Protein AF-A0A2I8DK82-F1 (afdb_monomer_lite)

Foldseek 3Di:
DDDDDDDDDPDQPPVRDDDPPPDDDPDPPPPVPPDQFFWDFDPPQVVLLVVLLVCLLCVQPQLVVLVVVCVVPVDDPQNQLSVVLSVLLSVLQNQLSVVLVVVCVVPGHQDLVVQLVSSLVSSLVSSLVSNLVSCVVSVNQLVQQCVVPVDSDPVSSVVSSSVVSNVSSCSGRNCSSNSSSVRTTDHGPPDPDDPPPDD

Secondary structure (DSSP, 8-state):
-------------TT---S----------TT---PPPPPEEPSSHHHHHHHHHHHHHHT-HHHHHHHHHHHH----SSHHHHHHHHHHHHHHHHHHHHHHHHHHHHS--S-HHHHHHHHHHHHHHHHHHHHHHHHHHHT-HHHHHHHHHS---HHHHHHHHHHHHHHHHHHHHTTHHHHHHHHHEEPPS-SS-------

Sequence (199 aa):
MQSSDKPSTGTMDANGRRPWLGASAPESSPAAAAAPPSLRWRGPWRTWLLLSWAICTLASPTFAFVVVLLCIDARSDNPYFWWSLPLIVAAGNAVAILRTHYRHGRRGYADRAALARQHAATAQATAGALFLAAGAASGLLPELAAMLLGTRDAGPAALGGIALAMGFGVASHVHAGALHAWLAFREPAAAMAAPASAR

Structure (mmCIF, N/CA/C/O backbone):
data_AF-A0A2I8DK82-F1
#
_entry.id   AF-A0A2I8DK82-F1
#
loop_
_atom_site.group_PDB
_atom_site.id
_atom_site.type_symbol
_atom_site.label_atom_id
_atom_site.label_alt_id
_atom_site.label_comp_id
_atom_site.label_asym_id
_atom_site.label_entity_id
_atom_site.label_seq_id
_atom_site.pdbx_PDB_ins_code
_atom_site.Cartn_x
_atom_site.Cartn_y
_atom_site.Cartn_z
_atom_site.occupancy
_atom_site.B_iso_or_equiv
_atom_site.auth_seq_id
_atom_site.auth_comp_id
_atom_site.auth_asym_id
_atom_site.auth_atom_id
_atom_site.pdbx_PDB_model_num
ATOM 1 N N . MET A 1 1 ? 30.672 4.308 75.690 1.00 48.75 1 MET A N 1
ATOM 2 C CA . MET A 1 1 ? 30.817 4.704 74.268 1.00 48.75 1 MET A CA 1
ATOM 3 C C . MET A 1 1 ? 31.159 3.422 73.519 1.00 48.75 1 MET A C 1
ATOM 5 O O . MET A 1 1 ? 32.135 2.812 73.907 1.00 48.75 1 MET A O 1
ATOM 9 N N . GLN A 1 2 ? 30.401 2.862 72.582 1.00 49.88 2 GLN A N 1
ATOM 10 C CA . GLN A 1 2 ? 29.350 3.367 71.703 1.00 49.88 2 GLN A CA 1
ATOM 11 C C . GLN A 1 2 ? 28.232 2.322 71.540 1.00 49.88 2 GLN A C 1
ATOM 13 O O . GLN A 1 2 ? 28.419 1.133 71.785 1.00 49.88 2 GLN A O 1
ATOM 18 N N . SER A 1 3 ? 27.075 2.863 71.169 1.00 51.59 3 SER A N 1
ATOM 19 C CA . SER A 1 3 ? 25.743 2.286 71.011 1.00 51.59 3 SER A CA 1
ATOM 20 C C . SER A 1 3 ? 25.674 0.989 70.199 1.00 51.59 3 SER A C 1
ATOM 22 O O . SER A 1 3 ? 26.218 0.898 69.102 1.00 51.59 3 SER A O 1
ATOM 24 N N . SER A 1 4 ? 24.934 0.019 70.740 1.00 56.38 4 SER A N 1
ATOM 25 C CA . SER A 1 4 ? 24.361 -1.114 70.012 1.00 56.38 4 SER A CA 1
ATOM 26 C C . SER A 1 4 ? 23.087 -0.666 69.305 1.00 56.38 4 SER A C 1
ATOM 28 O O . SER A 1 4 ? 22.092 -0.420 69.981 1.00 56.38 4 SER A O 1
ATOM 30 N N . ASP A 1 5 ? 23.085 -0.658 67.975 1.00 61.28 5 ASP A N 1
ATOM 31 C CA . ASP A 1 5 ? 21.852 -0.569 67.194 1.00 61.28 5 ASP A CA 1
ATOM 32 C C . ASP A 1 5 ? 21.519 -1.950 66.624 1.00 61.28 5 ASP A C 1
ATOM 34 O O . ASP A 1 5 ? 22.119 -2.438 65.665 1.00 61.28 5 ASP A O 1
ATOM 38 N N . LYS A 1 6 ? 20.557 -2.612 67.275 1.00 60.53 6 LYS A N 1
ATOM 39 C CA . LYS A 1 6 ? 19.872 -3.793 66.743 1.00 60.53 6 LYS A CA 1
ATOM 40 C C . LYS A 1 6 ? 18.889 -3.340 65.657 1.00 60.53 6 LYS A C 1
ATOM 42 O O . LYS A 1 6 ? 18.088 -2.446 65.929 1.00 60.53 6 LYS A O 1
ATOM 47 N N . PRO A 1 7 ? 18.849 -3.983 64.480 1.00 57.91 7 PRO A N 1
ATOM 48 C CA . PRO A 1 7 ? 17.768 -3.761 63.533 1.00 57.91 7 PRO A CA 1
ATOM 49 C C . PRO A 1 7 ? 16.460 -4.319 64.106 1.00 57.91 7 PRO A C 1
ATOM 51 O O . PRO A 1 7 ? 16.367 -5.495 64.465 1.00 57.91 7 PRO A O 1
ATOM 54 N N . SER A 1 8 ? 15.447 -3.460 64.208 1.00 62.72 8 SER A N 1
ATOM 55 C CA . SER A 1 8 ? 14.088 -3.842 64.571 1.00 62.72 8 SER A CA 1
ATOM 56 C C . SER A 1 8 ? 13.477 -4.685 63.449 1.00 62.72 8 SER A C 1
ATOM 58 O O . SER A 1 8 ? 13.190 -4.218 62.348 1.00 62.72 8 SER A O 1
ATOM 60 N N . THR A 1 9 ? 13.283 -5.970 63.729 1.00 55.28 9 THR A N 1
ATOM 61 C CA . THR A 1 9 ? 12.458 -6.872 62.924 1.00 55.28 9 THR A CA 1
ATOM 62 C C . THR A 1 9 ? 11.019 -6.373 62.945 1.00 55.28 9 THR A C 1
ATOM 64 O O . THR A 1 9 ? 10.290 -6.582 63.913 1.00 55.28 9 THR A O 1
ATOM 67 N N . GLY A 1 10 ? 10.628 -5.680 61.876 1.00 53.41 10 GLY A N 1
ATOM 68 C CA . GLY A 1 10 ? 9.245 -5.314 61.611 1.00 53.41 10 GLY A CA 1
ATOM 69 C C . GLY A 1 10 ? 8.396 -6.570 61.447 1.00 53.41 10 GLY A C 1
ATOM 70 O O . GLY A 1 10 ? 8.603 -7.357 60.525 1.00 53.41 10 GLY A O 1
ATOM 71 N N . THR A 1 11 ? 7.455 -6.753 62.363 1.00 56.34 11 THR A N 1
ATOM 72 C CA . THR A 1 11 ? 6.420 -7.781 62.327 1.00 56.34 11 THR A CA 1
ATOM 73 C C . THR A 1 11 ? 5.550 -7.575 61.089 1.00 56.34 11 THR A C 1
ATOM 75 O O . THR A 1 11 ? 4.833 -6.585 60.959 1.00 56.34 11 THR A O 1
ATOM 78 N N . MET A 1 12 ? 5.668 -8.511 60.155 1.00 48.94 12 MET A N 1
ATOM 79 C CA . MET A 1 12 ? 4.831 -8.642 58.970 1.00 48.94 12 MET A CA 1
ATOM 80 C C . MET A 1 12 ? 3.493 -9.238 59.425 1.00 48.94 12 MET A C 1
ATOM 82 O O . MET A 1 12 ? 3.484 -10.275 60.090 1.00 48.94 12 MET A O 1
ATOM 86 N N . ASP A 1 13 ? 2.373 -8.575 59.141 1.00 64.88 13 ASP A N 1
ATOM 87 C CA . ASP A 1 13 ? 1.062 -9.167 59.398 1.00 64.88 13 ASP A CA 1
ATOM 88 C C . ASP A 1 13 ? 0.816 -10.335 58.429 1.00 64.88 13 ASP A C 1
ATOM 90 O O . ASP A 1 13 ? 1.445 -10.442 57.372 1.00 64.88 13 ASP A O 1
ATOM 94 N N . ALA A 1 14 ? -0.106 -11.233 58.780 1.00 56.69 14 ALA A N 1
ATOM 95 C CA . ALA A 1 14 ? -0.393 -12.459 58.027 1.00 56.69 14 ALA A CA 1
ATOM 96 C C . ALA A 1 14 ? -0.927 -12.226 56.591 1.00 56.69 14 ALA A C 1
ATOM 98 O O . ALA A 1 14 ? -1.263 -13.183 55.899 1.00 56.69 14 ALA A O 1
ATOM 99 N N . ASN A 1 15 ? -1.001 -10.971 56.135 1.00 60.28 15 ASN A N 1
ATOM 100 C CA . ASN A 1 15 ? -1.445 -10.572 54.802 1.00 60.28 15 ASN A CA 1
ATOM 101 C C . ASN A 1 15 ? -0.477 -9.594 54.094 1.00 60.28 15 ASN A C 1
ATOM 103 O O . ASN A 1 15 ? -0.805 -9.061 53.031 1.00 60.28 15 ASN A O 1
ATOM 107 N N . GLY A 1 16 ? 0.713 -9.352 54.658 1.00 51.12 16 GLY A N 1
ATOM 108 C CA . GLY A 1 16 ? 1.810 -8.621 54.019 1.00 51.12 16 GLY A CA 1
ATOM 109 C C . GLY A 1 16 ? 1.565 -7.133 53.733 1.00 51.12 16 GLY A C 1
ATOM 110 O O . GLY A 1 16 ? 2.175 -6.608 52.798 1.00 51.12 16 GLY A O 1
ATOM 111 N N . ARG A 1 17 ? 0.708 -6.423 54.483 1.00 52.56 17 ARG A N 1
ATOM 112 C CA . ARG A 1 17 ? 0.429 -4.988 54.244 1.00 52.56 17 ARG A CA 1
ATOM 113 C C . ARG A 1 17 ? 1.045 -4.093 55.321 1.00 52.56 17 ARG A C 1
ATOM 115 O O . ARG A 1 17 ? 0.863 -4.285 56.515 1.00 52.56 17 ARG A O 1
ATOM 122 N N . ARG A 1 18 ? 1.768 -3.052 54.888 1.00 49.84 18 ARG A N 1
ATOM 123 C CA . ARG A 1 18 ? 2.343 -2.030 55.783 1.00 49.84 18 ARG A CA 1
ATOM 124 C C . ARG A 1 18 ? 1.254 -1.033 56.246 1.00 49.84 18 ARG A C 1
ATOM 126 O O . ARG A 1 18 ? 0.611 -0.459 55.370 1.00 49.84 18 ARG A O 1
ATOM 133 N N . PRO A 1 19 ? 1.076 -0.741 57.555 1.00 52.09 19 PRO A N 1
ATOM 134 C CA . PRO A 1 19 ? -0.073 0.040 58.054 1.00 52.09 19 PRO A CA 1
ATOM 135 C C . PRO A 1 19 ? 0.017 1.582 57.985 1.00 52.09 19 PRO A C 1
ATOM 137 O O . PRO A 1 19 ? -0.830 2.245 58.573 1.00 52.09 19 PRO A O 1
ATOM 140 N N . TRP A 1 20 ? 1.002 2.194 57.314 1.00 57.03 20 TRP A N 1
ATOM 141 C CA . TRP A 1 20 ? 1.325 3.626 57.522 1.00 57.03 20 TRP A CA 1
ATOM 142 C C . TRP A 1 20 ? 1.317 4.520 56.270 1.00 57.03 20 TRP A C 1
ATOM 144 O O . TRP A 1 20 ? 2.143 5.417 56.141 1.00 57.03 20 TRP A O 1
ATOM 154 N N . LEU A 1 21 ? 0.357 4.337 55.364 1.00 52.84 21 LEU A N 1
ATOM 155 C CA . LEU A 1 21 ? 0.003 5.376 54.384 1.00 52.84 21 LEU A CA 1
ATOM 156 C C . LEU A 1 21 ? -1.475 5.743 54.523 1.00 52.84 21 LEU A C 1
ATOM 158 O O . LEU A 1 21 ? -2.302 5.466 53.661 1.00 52.84 21 LEU A O 1
ATOM 162 N N . GLY A 1 22 ? -1.796 6.385 55.645 1.00 57.06 22 GLY A N 1
ATOM 163 C CA . GLY A 1 22 ? -2.868 7.368 55.666 1.00 57.06 22 GLY A CA 1
ATOM 164 C C . GLY A 1 22 ? -2.333 8.670 55.074 1.00 57.06 22 GLY A C 1
ATOM 165 O O . GLY A 1 22 ? -1.612 9.389 55.754 1.00 57.06 22 GLY A O 1
ATOM 166 N N . ALA A 1 23 ? -2.654 8.949 53.811 1.00 49.38 23 ALA A N 1
ATOM 167 C CA . ALA A 1 23 ? -2.578 10.285 53.226 1.00 49.38 23 ALA A CA 1
ATOM 168 C C . ALA A 1 23 ? -3.465 10.344 51.974 1.00 49.38 23 ALA A C 1
ATOM 170 O O . ALA A 1 23 ? -3.157 9.740 50.951 1.00 49.38 23 ALA A O 1
ATOM 171 N N . SER A 1 24 ? -4.558 11.092 52.119 1.00 52.59 24 SER A N 1
ATOM 172 C CA . SER A 1 24 ? -5.330 11.754 51.064 1.00 52.59 24 SER A CA 1
ATOM 173 C C . SER A 1 24 ? -5.993 10.852 50.021 1.00 52.59 24 SER A C 1
ATOM 175 O O . SER A 1 24 ? -5.395 10.447 49.026 1.00 52.59 24 SER A O 1
ATOM 177 N N . ALA A 1 25 ? -7.302 10.644 50.199 1.00 54.50 25 ALA A N 1
ATOM 178 C CA . ALA A 1 25 ? -8.194 10.408 49.071 1.00 54.50 25 ALA A CA 1
ATOM 179 C C . ALA A 1 25 ? -7.864 11.435 47.969 1.00 54.50 25 ALA A C 1
ATOM 181 O O . ALA A 1 25 ? -7.783 12.625 48.287 1.00 54.50 25 ALA A O 1
ATOM 182 N N . PRO A 1 26 ? -7.631 11.023 46.711 1.00 54.12 26 PRO A N 1
ATOM 183 C CA . PRO A 1 26 ? -7.464 11.991 45.648 1.00 54.12 26 PRO A CA 1
ATOM 184 C C . PRO A 1 26 ? -8.772 12.769 45.548 1.00 54.12 26 PRO A C 1
ATOM 186 O O . PRO A 1 26 ? -9.821 12.191 45.250 1.00 54.12 26 PRO A O 1
ATOM 189 N N . GLU A 1 27 ? -8.699 14.071 45.832 1.00 50.31 27 GLU A N 1
ATOM 190 C CA . GLU A 1 27 ? -9.678 15.041 45.369 1.00 50.31 27 GLU A CA 1
ATOM 191 C C . GLU A 1 27 ? -10.034 14.664 43.935 1.00 50.31 27 GLU A C 1
ATOM 193 O O . GLU A 1 27 ? -9.178 14.590 43.047 1.00 50.31 27 GLU A O 1
ATOM 198 N N . SER A 1 28 ? -11.306 14.341 43.743 1.00 52.94 28 SER A N 1
ATOM 199 C CA . SER A 1 28 ? -11.927 14.133 42.452 1.00 52.94 28 SER A CA 1
ATOM 200 C C . SER A 1 28 ? -11.717 15.396 41.630 1.00 52.94 28 SER A C 1
ATOM 202 O O . SER A 1 28 ? -12.512 16.328 41.710 1.00 52.94 28 SER A O 1
ATOM 204 N N . SER A 1 29 ? -10.606 15.444 40.894 1.00 49.81 29 SER A N 1
ATOM 205 C CA . SER A 1 29 ? -10.262 16.550 40.019 1.00 49.81 29 SER A CA 1
ATOM 206 C C . SER A 1 29 ? -11.402 16.715 39.009 1.00 49.81 29 SER A C 1
ATOM 208 O O . SER A 1 29 ? -11.599 15.828 38.171 1.00 49.81 29 SER A O 1
ATOM 210 N N . PRO A 1 30 ? -12.149 17.834 39.030 1.00 50.91 30 PRO A N 1
ATOM 211 C CA . PRO A 1 30 ? -13.191 18.104 38.042 1.00 50.91 30 PRO A CA 1
ATOM 212 C C . PRO A 1 30 ? -12.611 18.426 36.648 1.00 50.91 30 PRO A C 1
ATOM 214 O O . PRO A 1 30 ? -13.335 18.841 35.749 1.00 50.91 30 PRO A O 1
ATOM 217 N N . ALA A 1 31 ? -11.306 18.201 36.448 1.00 48.34 31 ALA A N 1
ATOM 218 C CA . ALA A 1 31 ? -10.567 18.399 35.208 1.00 48.34 31 ALA A CA 1
ATOM 219 C C . ALA A 1 31 ? -10.237 17.091 34.461 1.00 48.34 31 ALA A C 1
ATOM 221 O O . ALA A 1 31 ? -9.495 17.121 33.480 1.00 48.34 31 ALA A O 1
ATOM 222 N N . ALA A 1 32 ? -10.827 15.948 34.834 1.00 46.25 32 ALA A N 1
ATOM 223 C CA . ALA A 1 32 ? -10.989 14.833 33.897 1.00 46.25 32 ALA A CA 1
ATOM 224 C C . ALA A 1 32 ? -12.101 15.178 32.889 1.00 46.25 32 ALA A C 1
ATOM 226 O O . ALA A 1 32 ? -13.110 14.483 32.785 1.00 46.25 32 ALA A O 1
ATOM 227 N N . ALA A 1 33 ? -11.935 16.300 32.178 1.00 55.00 33 ALA A N 1
ATOM 228 C CA . ALA A 1 33 ? -12.738 16.649 31.020 1.00 55.00 33 ALA A CA 1
ATOM 229 C C . ALA A 1 33 ? -12.765 15.414 30.118 1.00 55.00 33 ALA A C 1
ATOM 231 O O . ALA A 1 33 ? -11.710 14.956 29.673 1.00 55.00 33 ALA A O 1
ATOM 232 N N . ALA A 1 34 ? -13.953 14.826 29.968 1.00 60.41 34 ALA A N 1
ATOM 233 C CA . ALA A 1 34 ? -14.157 13.543 29.319 1.00 60.41 34 ALA A CA 1
ATOM 234 C C . ALA A 1 34 ? -13.369 13.506 28.007 1.00 60.41 34 ALA A C 1
ATOM 236 O O . ALA A 1 34 ? -13.671 14.252 27.073 1.00 60.41 34 ALA A O 1
ATOM 237 N N . ALA A 1 35 ? -12.309 12.691 27.965 1.00 61.38 35 ALA A N 1
ATOM 238 C CA . ALA A 1 35 ? -11.491 12.564 26.772 1.00 61.38 35 ALA A CA 1
ATOM 239 C C . ALA A 1 35 ? -12.424 12.244 25.593 1.00 61.38 35 ALA A C 1
ATOM 241 O O . ALA A 1 35 ? -13.300 11.382 25.743 1.00 61.38 35 ALA A O 1
ATOM 242 N N . PRO A 1 36 ? -12.289 12.947 24.453 1.00 66.31 36 PRO A N 1
ATOM 243 C CA . PRO A 1 36 ? -13.235 12.814 23.363 1.00 66.31 36 PRO A CA 1
ATOM 244 C C . PRO A 1 36 ? -13.347 11.344 22.946 1.00 66.31 36 PRO A C 1
ATOM 246 O O . PRO A 1 36 ? -12.332 10.635 22.909 1.00 66.31 36 PRO A O 1
ATOM 249 N N . PRO A 1 37 ? -14.570 10.873 22.654 1.00 74.31 37 PRO A N 1
ATOM 250 C CA . PRO A 1 37 ? -14.807 9.486 22.302 1.00 74.31 37 PRO A CA 1
ATOM 251 C C . PRO A 1 37 ? -13.905 9.081 21.129 1.00 74.31 37 PRO A C 1
ATOM 253 O O . PRO A 1 37 ? -13.924 9.700 20.069 1.00 74.31 37 PRO A O 1
ATOM 256 N N . SER A 1 38 ? -13.084 8.049 21.333 1.00 83.06 38 SER A N 1
ATOM 257 C CA . SER A 1 38 ? -12.150 7.549 20.322 1.00 83.06 38 SER A CA 1
ATOM 258 C C . SER A 1 38 ? -12.667 6.268 19.677 1.00 83.06 38 SER A C 1
ATOM 260 O O . SER A 1 38 ? -13.415 5.496 20.285 1.00 83.06 38 SER A O 1
ATOM 262 N N . LEU A 1 39 ? -12.265 6.040 18.426 1.00 85.38 39 LEU A N 1
ATOM 263 C CA . LEU A 1 39 ? -12.559 4.805 17.707 1.00 85.38 39 LEU A CA 1
ATOM 264 C C . LEU A 1 39 ? -12.093 3.594 18.516 1.00 85.38 39 LEU A C 1
ATOM 266 O O . LEU A 1 39 ? -10.986 3.583 19.045 1.00 85.38 39 LEU A O 1
ATOM 270 N N . ARG A 1 40 ? -12.914 2.545 18.578 1.00 87.44 40 ARG A N 1
ATOM 271 C CA . ARG A 1 40 ? -12.577 1.324 19.324 1.00 87.44 40 ARG A CA 1
ATOM 272 C C . ARG A 1 40 ? -12.181 0.216 18.362 1.00 87.44 40 ARG A C 1
ATOM 274 O O . ARG A 1 40 ? -12.900 -0.055 17.402 1.00 87.44 40 ARG A O 1
ATOM 281 N N . TRP A 1 41 ? -11.069 -0.457 18.640 1.00 87.12 41 TRP A N 1
ATOM 282 C CA . TRP A 1 41 ? -10.678 -1.661 17.906 1.00 87.12 41 TRP A CA 1
ATOM 283 C C . TRP A 1 41 ? -11.738 -2.759 18.034 1.00 87.12 41 TRP A C 1
ATOM 285 O O . TRP A 1 41 ? -12.295 -2.988 19.111 1.00 87.12 41 TRP A O 1
ATOM 295 N N . ARG A 1 42 ? -11.992 -3.479 16.939 1.00 88.69 42 ARG A N 1
ATOM 296 C CA . ARG A 1 42 ? -12.779 -4.714 16.974 1.00 88.69 42 ARG A CA 1
ATOM 297 C C . ARG A 1 42 ? -11.957 -5.840 17.603 1.00 88.69 42 ARG A C 1
ATOM 299 O O . ARG A 1 42 ? -10.820 -6.092 17.210 1.00 88.69 42 ARG A O 1
ATOM 306 N N . GLY A 1 43 ? -12.546 -6.539 18.571 1.00 84.56 43 GLY A N 1
ATOM 307 C CA . GLY A 1 43 ? -12.029 -7.818 19.058 1.00 84.56 43 GLY A CA 1
ATOM 308 C C . GLY A 1 43 ? -12.519 -8.983 18.183 1.00 84.56 43 GLY A C 1
ATOM 309 O O . GLY A 1 43 ? -13.621 -8.885 17.636 1.00 84.56 43 GLY A O 1
ATOM 310 N N . PRO A 1 44 ? -11.748 -10.078 18.040 1.00 87.56 44 PRO A N 1
ATOM 311 C CA . PRO A 1 44 ? -10.356 -10.264 18.465 1.00 87.56 44 PRO A CA 1
ATOM 312 C C . PRO A 1 44 ? -9.366 -9.542 17.531 1.00 87.56 44 PRO A C 1
ATOM 314 O O . PRO A 1 44 ? -9.394 -9.709 16.313 1.00 87.56 44 PRO A O 1
ATOM 317 N N . TRP A 1 45 ? -8.466 -8.742 18.106 1.00 86.19 45 TRP A N 1
ATOM 318 C CA . TRP A 1 45 ? -7.670 -7.764 17.352 1.00 86.19 45 TRP A CA 1
ATOM 319 C C . TRP A 1 45 ? -6.748 -8.381 16.287 1.00 86.19 45 TRP A C 1
ATOM 321 O O . TRP A 1 45 ? -6.620 -7.819 15.204 1.00 86.19 45 TRP A O 1
ATOM 331 N N . ARG A 1 46 ? -6.138 -9.547 16.557 1.00 90.25 46 ARG A N 1
ATOM 332 C CA . ARG A 1 46 ? -5.210 -10.212 15.619 1.00 90.25 46 ARG A CA 1
ATOM 333 C C . ARG A 1 46 ? -5.904 -10.632 14.329 1.00 90.25 46 ARG A C 1
ATOM 335 O O . ARG A 1 46 ? -5.392 -10.370 13.246 1.00 90.25 46 ARG A O 1
ATOM 342 N N . THR A 1 47 ? -7.083 -11.238 14.451 1.00 91.38 47 THR A N 1
ATOM 343 C CA . THR A 1 47 ? -7.871 -11.696 13.303 1.00 91.38 47 THR A CA 1
ATOM 344 C C . THR A 1 47 ? -8.294 -10.516 12.441 1.00 91.38 47 THR A C 1
ATOM 346 O O . THR A 1 47 ? -8.113 -10.555 11.231 1.00 91.38 47 THR A O 1
ATOM 349 N N . TRP A 1 48 ? -8.776 -9.431 13.053 1.00 90.44 48 TRP A N 1
ATOM 350 C CA . TRP A 1 48 ? -9.150 -8.221 12.315 1.00 90.44 48 TRP A CA 1
ATOM 351 C C . TRP A 1 48 ? -7.956 -7.516 11.670 1.00 90.44 48 TRP A C 1
ATOM 353 O O . TRP A 1 48 ? -8.116 -6.915 10.608 1.00 90.44 48 TRP A O 1
ATOM 363 N N . LEU A 1 49 ? -6.766 -7.609 12.268 1.00 92.25 49 LEU A N 1
ATOM 364 C CA . LEU A 1 49 ? -5.531 -7.074 11.700 1.00 92.25 49 LEU A CA 1
ATOM 365 C C . LEU A 1 49 ? -5.126 -7.846 10.439 1.00 92.25 49 LEU A C 1
ATOM 367 O O . LEU A 1 49 ? -4.953 -7.231 9.388 1.00 92.25 49 LEU A O 1
ATOM 371 N N . LEU A 1 50 ? -5.047 -9.178 10.524 1.00 93.88 50 LEU A N 1
ATOM 372 C CA . LEU A 1 50 ? -4.724 -10.041 9.382 1.00 93.88 50 LEU A CA 1
ATOM 373 C C . LEU A 1 50 ? -5.781 -9.949 8.279 1.00 93.88 50 LEU A C 1
ATOM 375 O O . LEU A 1 50 ? -5.433 -9.839 7.108 1.00 93.88 50 LEU A O 1
ATOM 379 N N . LEU A 1 51 ? -7.062 -9.931 8.651 1.00 93.25 51 LEU A N 1
ATOM 380 C CA . LEU A 1 51 ? -8.160 -9.798 7.699 1.00 93.25 51 LEU A CA 1
ATOM 381 C C . LEU A 1 51 ? -8.119 -8.441 6.992 1.00 93.25 51 LEU A C 1
ATOM 383 O O . LEU A 1 51 ? -8.251 -8.386 5.776 1.00 93.25 51 LEU A O 1
ATOM 387 N N . SER A 1 52 ? -7.880 -7.350 7.729 1.00 91.50 52 SER A N 1
ATOM 388 C CA . SER A 1 52 ? -7.713 -6.029 7.115 1.00 91.50 52 SER A CA 1
ATOM 389 C C . SER A 1 52 ? -6.523 -6.003 6.166 1.00 91.50 52 SER A C 1
ATOM 391 O O . SER A 1 52 ? -6.632 -5.467 5.072 1.00 91.50 52 SER A O 1
ATOM 393 N N . TRP A 1 53 ? -5.394 -6.588 6.567 1.00 95.94 53 TRP A N 1
ATOM 394 C CA . TRP A 1 53 ? -4.204 -6.661 5.727 1.00 95.94 53 TRP A CA 1
ATOM 395 C C . TRP A 1 53 ? -4.470 -7.427 4.427 1.00 95.94 53 TRP A C 1
ATOM 397 O O . TRP A 1 53 ? -4.168 -6.919 3.345 1.00 95.94 53 TRP A O 1
ATOM 407 N N . ALA A 1 54 ? -5.088 -8.606 4.528 1.00 95.50 54 ALA A N 1
ATOM 408 C CA . ALA A 1 54 ? -5.427 -9.432 3.378 1.00 95.50 54 ALA A CA 1
ATOM 409 C C . ALA A 1 54 ? -6.412 -8.711 2.452 1.00 95.50 54 ALA A C 1
ATOM 411 O O . ALA A 1 54 ? -6.142 -8.574 1.263 1.00 95.50 54 ALA A O 1
ATOM 412 N N . ILE A 1 55 ? -7.512 -8.178 2.994 1.00 94.69 55 ILE A N 1
ATOM 413 C CA . ILE A 1 55 ? -8.530 -7.489 2.195 1.00 94.69 55 ILE A CA 1
ATOM 414 C C . ILE A 1 55 ? -7.950 -6.227 1.542 1.00 94.69 55 ILE A C 1
ATOM 416 O O . ILE A 1 55 ? -8.144 -6.040 0.347 1.00 94.69 55 ILE A O 1
ATOM 420 N N . CYS A 1 56 ? -7.210 -5.378 2.263 1.00 92.31 56 CYS A N 1
ATOM 421 C CA . CYS A 1 56 ? -6.614 -4.171 1.676 1.00 92.31 56 CYS A CA 1
ATOM 422 C C . CYS A 1 56 ? -5.597 -4.488 0.571 1.00 92.31 56 CYS A C 1
ATOM 424 O O . CYS A 1 56 ? -5.484 -3.728 -0.388 1.00 92.31 56 CYS A O 1
ATOM 426 N N . THR A 1 57 ? -4.872 -5.602 0.691 1.00 93.94 57 THR A N 1
ATOM 427 C CA . THR A 1 57 ? -3.898 -6.035 -0.320 1.00 93.94 57 THR A CA 1
ATOM 428 C C . THR A 1 57 ? -4.598 -6.611 -1.547 1.00 93.94 57 THR A C 1
ATOM 430 O O . THR A 1 57 ? -4.334 -6.164 -2.657 1.00 93.94 57 THR A O 1
ATOM 433 N N . LEU A 1 58 ? -5.545 -7.532 -1.355 1.00 94.12 58 LEU A N 1
ATOM 434 C CA . LEU A 1 58 ? -6.289 -8.169 -2.448 1.00 94.12 58 LEU A CA 1
ATOM 435 C C . LEU A 1 58 ? -7.217 -7.195 -3.181 1.00 94.12 58 LEU A C 1
ATOM 437 O O . LEU A 1 58 ? -7.394 -7.309 -4.388 1.00 94.12 58 LEU A O 1
ATOM 441 N N . ALA A 1 59 ? -7.788 -6.221 -2.470 1.00 93.00 59 ALA A N 1
ATOM 442 C CA . ALA A 1 59 ? -8.618 -5.180 -3.068 1.00 93.00 59 ALA A CA 1
ATOM 443 C C . ALA A 1 59 ? -7.795 -4.117 -3.810 1.00 93.00 59 ALA A C 1
ATOM 445 O O . ALA A 1 59 ? -8.372 -3.202 -4.392 1.00 93.00 59 ALA A O 1
ATOM 446 N N . SER A 1 60 ? -6.460 -4.158 -3.746 1.00 93.12 60 SER A N 1
ATOM 447 C CA . SER A 1 60 ? -5.619 -3.214 -4.477 1.00 93.12 60 SER A CA 1
ATOM 448 C C . SER A 1 60 ? -5.707 -3.486 -5.981 1.00 93.12 60 SER A C 1
ATOM 450 O O . SER A 1 60 ? -5.365 -4.591 -6.412 1.00 93.12 60 SER A O 1
ATOM 452 N N . PRO A 1 61 ? -6.131 -2.504 -6.803 1.00 90.88 61 PRO A N 1
ATOM 453 C CA . PRO A 1 61 ? -6.279 -2.717 -8.239 1.00 90.88 61 PRO A CA 1
ATOM 454 C C . PRO A 1 61 ? -4.933 -3.062 -8.876 1.00 90.88 61 PRO A C 1
ATOM 456 O O . PRO A 1 61 ? -4.865 -3.938 -9.731 1.00 90.88 61 PRO A O 1
ATOM 459 N N . THR A 1 62 ? -3.846 -2.451 -8.400 1.00 90.38 62 THR A N 1
ATOM 460 C CA . THR A 1 62 ? -2.490 -2.731 -8.872 1.00 90.38 62 THR A CA 1
ATOM 461 C C . THR A 1 62 ? -2.036 -4.145 -8.522 1.00 90.38 62 THR A C 1
ATOM 463 O O . THR A 1 62 ? -1.421 -4.805 -9.352 1.00 90.38 62 THR A O 1
ATOM 466 N N . PHE A 1 63 ? -2.359 -4.635 -7.318 1.00 92.94 63 PHE A N 1
ATOM 467 C CA . PHE A 1 63 ? -2.052 -6.013 -6.925 1.00 92.94 63 PHE A CA 1
ATOM 468 C C . PHE A 1 63 ? -2.771 -7.004 -7.840 1.00 92.94 63 PHE A C 1
ATOM 470 O O . PHE A 1 63 ? -2.130 -7.876 -8.420 1.00 92.94 63 PHE A O 1
ATOM 477 N N . ALA A 1 64 ? -4.087 -6.839 -8.008 1.00 91.81 64 ALA A N 1
ATOM 478 C CA . ALA A 1 64 ? -4.886 -7.710 -8.862 1.00 91.81 64 ALA A CA 1
ATOM 479 C C . ALA A 1 64 ? -4.386 -7.682 -10.313 1.00 91.81 64 ALA A C 1
ATOM 481 O O . ALA A 1 64 ? -4.182 -8.733 -10.912 1.00 91.81 64 ALA A O 1
ATOM 482 N N . PHE A 1 65 ? -4.125 -6.488 -10.848 1.00 91.62 65 PHE A N 1
ATOM 483 C CA . PHE A 1 65 ? -3.627 -6.309 -12.207 1.00 91.62 65 PHE A CA 1
ATOM 484 C C . PHE A 1 65 ? -2.285 -7.016 -12.431 1.00 91.62 65 PHE A C 1
ATOM 486 O O . PHE A 1 65 ? -2.167 -7.817 -13.354 1.00 91.62 65 PHE A O 1
ATOM 493 N N . VAL A 1 66 ? -1.292 -6.784 -11.566 1.00 91.69 66 VAL A N 1
ATOM 494 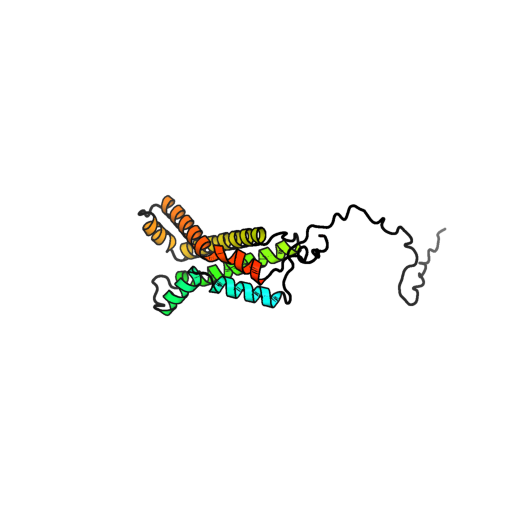C CA . VAL A 1 66 ? 0.037 -7.401 -11.711 1.00 91.69 66 VAL A CA 1
ATOM 495 C C . VAL A 1 66 ? -0.023 -8.917 -11.530 1.00 91.69 66 VAL A C 1
ATOM 497 O O . VAL A 1 66 ? 0.600 -9.640 -12.300 1.00 91.69 66 VAL A O 1
ATOM 500 N N . VAL A 1 67 ? -0.783 -9.418 -10.553 1.00 91.31 67 VAL A N 1
ATOM 501 C CA . VAL A 1 67 ? -0.920 -10.868 -10.339 1.00 91.31 67 VAL A CA 1
ATOM 502 C C . VAL A 1 67 ? -1.586 -11.539 -11.538 1.00 91.31 67 VAL A C 1
ATOM 504 O O . VAL A 1 67 ? -1.103 -12.573 -11.986 1.00 91.31 67 VAL A O 1
ATOM 507 N N . VAL A 1 68 ? -2.643 -10.947 -12.103 1.00 92.50 68 VAL A N 1
ATOM 508 C CA . VAL A 1 68 ? -3.291 -11.477 -13.313 1.00 92.50 68 VAL A CA 1
ATOM 509 C C . VAL A 1 68 ? -2.317 -11.503 -14.488 1.00 92.50 68 VAL A C 1
ATOM 511 O O . VAL A 1 68 ? -2.234 -12.525 -15.164 1.00 92.50 68 VAL A O 1
ATOM 514 N N . LEU A 1 69 ? -1.544 -10.433 -14.703 1.00 89.25 69 LEU A N 1
ATOM 515 C CA . LEU A 1 69 ? -0.520 -10.408 -15.752 1.00 89.25 69 LEU A CA 1
ATOM 516 C C . LEU A 1 69 ? 0.518 -11.521 -15.563 1.00 89.25 69 LEU A C 1
ATOM 518 O O . LEU A 1 69 ? 0.787 -12.255 -16.508 1.00 89.25 69 LEU A O 1
ATOM 522 N N . LEU A 1 70 ? 1.026 -11.702 -14.340 1.00 89.56 70 LEU A N 1
ATOM 523 C CA . LEU A 1 70 ? 1.984 -12.764 -14.010 1.00 89.56 70 LEU A CA 1
ATOM 524 C C . LEU A 1 70 ? 1.397 -14.175 -14.172 1.00 89.56 70 LEU A C 1
ATOM 526 O O . LEU A 1 70 ? 2.129 -15.110 -14.487 1.00 89.56 70 LEU A O 1
ATOM 530 N N . CYS A 1 71 ? 0.092 -14.349 -13.950 1.00 90.25 71 CYS A N 1
ATOM 531 C CA . CYS A 1 71 ? -0.593 -15.620 -14.180 1.00 90.25 71 CYS A CA 1
ATOM 532 C C . CYS A 1 71 ? -0.806 -15.923 -15.669 1.00 90.25 71 CYS A C 1
ATOM 534 O O . CYS A 1 71 ? -0.820 -17.096 -16.037 1.00 90.25 71 CYS A O 1
ATOM 536 N N . ILE A 1 72 ? -0.997 -14.897 -16.507 1.00 89.88 72 ILE A N 1
ATOM 537 C CA . ILE A 1 72 ? -1.141 -15.052 -17.962 1.00 89.88 72 ILE A CA 1
ATOM 538 C C . ILE A 1 72 ? 0.215 -15.367 -18.590 1.00 89.88 72 ILE A C 1
ATOM 540 O O . ILE A 1 72 ? 0.328 -16.328 -19.349 1.00 89.88 72 ILE A O 1
ATOM 544 N N . ASP A 1 73 ? 1.236 -14.578 -18.258 1.00 87.00 73 ASP A N 1
ATOM 545 C CA . ASP A 1 73 ? 2.602 -14.807 -18.709 1.00 87.00 73 ASP A CA 1
ATOM 546 C C . ASP A 1 73 ? 3.608 -14.427 -17.619 1.00 87.00 73 ASP A C 1
ATOM 548 O O . ASP A 1 73 ? 3.849 -13.257 -17.318 1.00 87.00 73 ASP A O 1
ATOM 552 N N . ALA A 1 74 ? 4.219 -15.451 -17.026 1.00 80.81 74 ALA A N 1
ATOM 553 C CA . ALA A 1 74 ? 5.262 -15.276 -16.023 1.00 80.81 74 ALA A CA 1
ATOM 554 C C . ALA A 1 74 ? 6.626 -14.925 -16.645 1.00 80.81 74 ALA A C 1
ATOM 556 O O . ALA A 1 74 ? 7.579 -14.638 -15.912 1.00 80.81 74 ALA A O 1
ATOM 557 N N . ARG A 1 75 ? 6.759 -14.980 -17.978 1.00 80.75 75 ARG A N 1
ATOM 558 C CA . ARG A 1 75 ? 7.971 -14.554 -18.675 1.00 80.75 75 ARG A CA 1
ATOM 559 C C . ARG A 1 75 ? 7.942 -13.040 -18.757 1.00 80.75 75 ARG A C 1
ATOM 561 O O . ARG A 1 75 ? 7.222 -12.442 -19.544 1.00 80.75 75 ARG A O 1
ATOM 568 N N . SER A 1 76 ? 8.734 -12.409 -17.910 1.00 74.81 76 SER A N 1
ATOM 569 C CA . SER A 1 76 ? 8.969 -10.977 -17.984 1.00 74.81 76 SER A CA 1
ATOM 570 C C . SER A 1 76 ? 10.459 -10.732 -18.103 1.00 74.81 76 SER A C 1
ATOM 572 O O . SER A 1 76 ? 11.243 -11.441 -17.475 1.00 74.81 76 SER A O 1
ATOM 574 N N . ASP A 1 77 ? 10.845 -9.693 -18.840 1.00 82.00 77 ASP A N 1
ATOM 575 C CA . ASP A 1 77 ? 12.255 -9.321 -19.019 1.00 82.00 77 ASP A CA 1
ATOM 576 C C . ASP A 1 77 ? 12.956 -9.029 -17.679 1.00 82.00 77 ASP A C 1
ATOM 578 O O . ASP A 1 77 ? 14.165 -9.182 -17.547 1.00 82.00 77 ASP A O 1
ATOM 582 N N . ASN A 1 78 ? 12.177 -8.665 -16.651 1.00 83.88 78 ASN A N 1
ATOM 583 C CA . ASN A 1 78 ? 12.652 -8.362 -15.303 1.00 83.88 78 ASN A CA 1
ATOM 584 C C . ASN A 1 78 ? 11.823 -9.084 -14.221 1.00 83.88 78 ASN A C 1
ATOM 586 O O . ASN A 1 78 ? 11.047 -8.439 -13.507 1.00 83.88 78 ASN A O 1
ATOM 590 N N . PRO A 1 79 ? 11.962 -10.415 -14.057 1.00 85.25 79 PRO A N 1
ATOM 591 C CA . PRO A 1 79 ? 11.069 -11.208 -13.209 1.00 85.25 79 PRO A CA 1
ATOM 592 C C . PRO A 1 79 ? 11.103 -10.747 -11.746 1.00 85.25 79 PRO A C 1
ATOM 594 O O . PRO A 1 79 ? 10.061 -10.644 -11.104 1.00 85.25 79 PRO A O 1
ATOM 597 N N . TYR A 1 80 ? 12.278 -10.378 -11.227 1.00 87.00 80 TYR A N 1
ATOM 598 C CA . TYR A 1 80 ? 12.417 -9.883 -9.856 1.00 87.00 80 TYR A CA 1
ATOM 599 C C . TYR A 1 80 ? 11.647 -8.584 -9.606 1.00 87.00 80 TYR A C 1
ATOM 601 O O . TYR A 1 80 ? 11.047 -8.429 -8.543 1.00 87.00 80 TYR A O 1
ATOM 609 N N . PHE A 1 81 ? 11.621 -7.664 -10.576 1.00 89.31 81 PHE A N 1
ATOM 610 C CA . PHE A 1 81 ? 10.873 -6.417 -10.435 1.00 89.31 81 PHE A CA 1
ATOM 611 C C . PHE A 1 81 ? 9.369 -6.692 -10.411 1.00 89.31 81 PHE A C 1
ATOM 613 O O . PHE A 1 81 ? 8.686 -6.269 -9.479 1.00 89.31 81 PHE A O 1
ATOM 620 N N . TRP A 1 82 ? 8.858 -7.465 -11.369 1.00 89.75 82 TRP A N 1
ATOM 621 C CA . TRP A 1 82 ? 7.424 -7.744 -11.465 1.00 89.75 82 TRP A CA 1
ATOM 622 C C . TRP A 1 82 ? 6.890 -8.522 -10.262 1.00 89.75 82 TRP A C 1
ATOM 624 O O . TRP A 1 82 ? 5.853 -8.151 -9.713 1.00 89.75 82 TRP A O 1
ATOM 634 N N . TRP A 1 83 ? 7.633 -9.518 -9.771 1.00 92.56 83 TRP A N 1
ATOM 635 C CA . TRP A 1 83 ? 7.278 -10.240 -8.543 1.00 92.56 83 TRP A CA 1
ATOM 636 C C . TRP A 1 83 ? 7.407 -9.387 -7.277 1.00 92.56 83 TRP A C 1
ATOM 638 O O . TRP A 1 83 ? 6.733 -9.658 -6.282 1.00 92.56 83 TRP A O 1
ATOM 648 N N . SER A 1 84 ? 8.223 -8.328 -7.297 1.00 93.69 84 SER A N 1
ATOM 649 C CA . SER A 1 84 ? 8.331 -7.412 -6.160 1.00 93.69 84 SER A CA 1
ATOM 650 C C . SER A 1 84 ? 7.100 -6.519 -6.002 1.00 93.69 84 SER A C 1
ATOM 652 O O . SER A 1 84 ? 6.721 -6.226 -4.875 1.00 93.69 84 SER A O 1
ATOM 654 N N . LEU A 1 85 ? 6.416 -6.131 -7.084 1.00 94.12 85 LEU A N 1
ATOM 655 C CA . LEU A 1 85 ? 5.256 -5.230 -7.023 1.00 94.12 85 L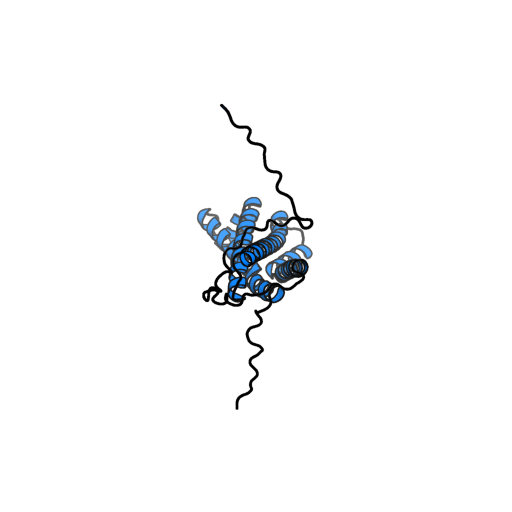EU A CA 1
ATOM 656 C C . LEU A 1 85 ? 4.132 -5.705 -6.078 1.00 94.12 85 LEU A C 1
ATOM 658 O O . LEU A 1 85 ? 3.739 -4.921 -5.208 1.00 94.12 85 LEU A O 1
ATOM 662 N N . PRO A 1 86 ? 3.622 -6.953 -6.157 1.00 94.94 86 PRO A N 1
ATOM 663 C CA . PRO A 1 86 ? 2.608 -7.426 -5.215 1.00 94.94 86 PRO A CA 1
ATOM 664 C C . PRO A 1 86 ? 3.131 -7.469 -3.771 1.00 94.94 86 PRO A C 1
ATOM 666 O O . PRO A 1 86 ? 2.393 -7.141 -2.838 1.00 94.94 86 PRO A O 1
ATOM 669 N N . LEU A 1 87 ? 4.415 -7.798 -3.577 1.00 95.62 87 LEU A N 1
ATOM 670 C CA . LEU A 1 87 ? 5.059 -7.779 -2.260 1.00 95.62 87 LEU A CA 1
ATOM 671 C C . LEU A 1 87 ? 5.165 -6.359 -1.697 1.00 95.62 87 LEU A C 1
ATOM 673 O O . LEU A 1 87 ? 4.939 -6.156 -0.506 1.00 95.62 87 LEU A O 1
ATOM 677 N N . ILE A 1 88 ? 5.451 -5.368 -2.541 1.00 96.50 88 ILE A N 1
ATOM 678 C CA . ILE A 1 88 ? 5.523 -3.956 -2.161 1.00 96.50 88 ILE A CA 1
ATOM 679 C C . ILE A 1 88 ? 4.159 -3.464 -1.673 1.00 96.50 88 ILE A C 1
ATOM 681 O O . ILE A 1 88 ? 4.094 -2.805 -0.634 1.00 96.50 88 ILE A O 1
ATOM 685 N N . VAL A 1 89 ? 3.070 -3.806 -2.371 1.00 96.06 89 VAL A N 1
ATOM 686 C CA . VAL A 1 89 ? 1.704 -3.464 -1.931 1.00 96.06 89 VAL A CA 1
ATOM 687 C C . VAL A 1 89 ? 1.398 -4.112 -0.578 1.00 96.06 89 VAL A C 1
ATOM 689 O O . VAL A 1 89 ? 0.956 -3.443 0.360 1.00 96.06 89 VAL A O 1
ATOM 692 N N . ALA A 1 90 ? 1.689 -5.408 -0.439 1.00 96.00 90 ALA A N 1
ATOM 693 C CA . ALA A 1 90 ? 1.473 -6.141 0.804 1.00 96.00 90 ALA A CA 1
ATOM 694 C C . ALA A 1 90 ? 2.274 -5.546 1.981 1.00 96.00 90 ALA A C 1
ATOM 696 O O . ALA A 1 90 ? 1.740 -5.381 3.084 1.00 96.00 90 ALA A O 1
ATOM 697 N N . ALA A 1 91 ? 3.537 -5.177 1.747 1.00 96.19 91 ALA A N 1
ATOM 698 C CA . ALA A 1 91 ? 4.413 -4.550 2.733 1.00 96.19 91 ALA A CA 1
ATOM 699 C C . ALA A 1 91 ? 3.950 -3.133 3.103 1.00 96.19 91 ALA A C 1
ATOM 701 O O . ALA A 1 91 ? 3.910 -2.794 4.287 1.00 96.19 91 ALA A O 1
ATOM 702 N N . GLY A 1 92 ? 3.539 -2.325 2.120 1.00 95.38 92 GLY A N 1
ATOM 703 C CA . GLY A 1 92 ? 2.987 -0.985 2.337 1.00 95.38 92 GLY A CA 1
ATOM 704 C C . GLY A 1 92 ? 1.772 -1.012 3.264 1.00 95.38 92 GLY A C 1
ATOM 705 O O . GLY A 1 92 ? 1.737 -0.294 4.269 1.00 95.38 92 GLY A O 1
ATOM 706 N N . ASN A 1 93 ? 0.824 -1.914 2.998 1.00 95.75 93 ASN A N 1
ATOM 707 C CA . ASN A 1 93 ? -0.332 -2.142 3.867 1.00 95.75 93 ASN A CA 1
ATOM 708 C C . ASN A 1 93 ? 0.080 -2.621 5.268 1.00 95.75 93 ASN A C 1
ATOM 710 O O . ASN A 1 93 ? -0.422 -2.101 6.266 1.00 95.75 93 ASN A O 1
ATOM 714 N N . ALA A 1 94 ? 1.008 -3.578 5.377 1.00 95.88 94 ALA A N 1
ATOM 715 C CA . ALA A 1 94 ? 1.461 -4.099 6.671 1.00 95.88 94 ALA A CA 1
ATOM 716 C C . ALA A 1 94 ? 2.073 -3.001 7.558 1.00 95.88 94 ALA A C 1
ATOM 718 O O . ALA A 1 94 ? 1.692 -2.851 8.724 1.00 95.88 94 ALA A O 1
ATOM 719 N N . VAL A 1 95 ? 2.976 -2.188 6.999 1.00 97.06 95 VAL A N 1
ATOM 720 C CA . VAL A 1 95 ? 3.622 -1.075 7.712 1.00 97.06 95 VAL A CA 1
ATOM 721 C C . VAL A 1 95 ? 2.596 -0.026 8.134 1.00 97.06 95 VAL A C 1
ATOM 723 O O . VAL A 1 95 ? 2.633 0.450 9.273 1.00 97.06 95 VAL A O 1
ATOM 726 N N . ALA A 1 96 ? 1.643 0.313 7.262 1.00 95.25 96 ALA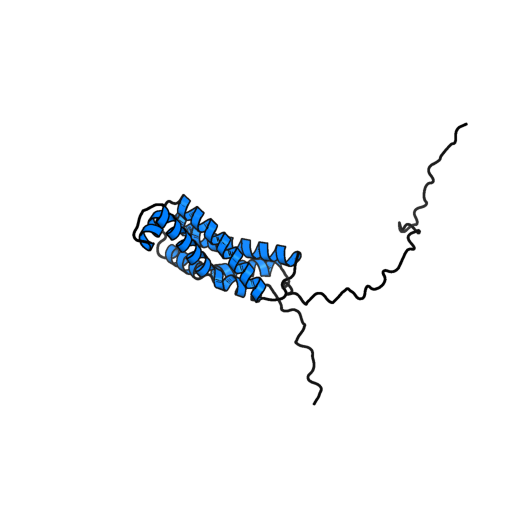 A N 1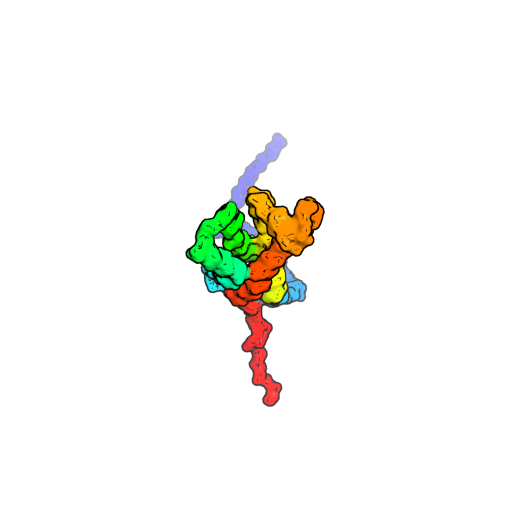
ATOM 727 C CA . ALA A 1 96 ? 0.590 1.270 7.585 1.00 95.25 96 ALA A CA 1
ATOM 728 C C . ALA A 1 96 ? -0.314 0.783 8.726 1.00 95.25 96 ALA A C 1
ATOM 730 O O . ALA A 1 96 ? -0.608 1.555 9.646 1.00 95.25 96 ALA A O 1
ATOM 731 N N . ILE A 1 97 ? -0.709 -0.493 8.724 1.00 93.75 97 ILE A N 1
ATOM 732 C CA . ILE A 1 97 ? -1.477 -1.114 9.814 1.00 93.75 97 ILE A CA 1
ATOM 733 C C . ILE A 1 97 ? -0.689 -1.073 11.123 1.00 93.75 97 ILE A C 1
ATOM 735 O O . ILE A 1 97 ? -1.214 -0.620 12.142 1.00 93.75 97 ILE A O 1
ATOM 739 N N . LEU A 1 98 ? 0.579 -1.489 11.103 1.00 94.75 98 LEU A N 1
ATOM 740 C CA . LEU A 1 98 ? 1.417 -1.538 12.299 1.00 94.75 98 LEU A CA 1
ATOM 741 C C . LEU A 1 98 ? 1.627 -0.139 12.896 1.00 94.75 98 LEU A C 1
ATOM 743 O O . LEU A 1 98 ? 1.441 0.073 14.096 1.00 94.75 98 LEU A O 1
ATOM 747 N N . ARG A 1 99 ? 1.916 0.856 12.050 1.00 94.06 99 ARG A N 1
ATOM 748 C CA . ARG A 1 99 ? 2.028 2.258 12.475 1.00 94.06 99 ARG A CA 1
ATOM 749 C C . ARG A 1 99 ? 0.711 2.788 13.038 1.00 94.06 99 ARG A C 1
ATOM 751 O O . ARG A 1 99 ? 0.721 3.527 14.022 1.00 94.06 99 ARG A O 1
ATOM 758 N N . THR A 1 100 ? -0.417 2.412 12.437 1.00 92.19 100 THR A N 1
ATOM 759 C CA . THR A 1 100 ? -1.757 2.794 12.904 1.00 92.19 100 THR A CA 1
ATOM 760 C C . THR A 1 100 ? -2.041 2.198 14.278 1.00 92.19 100 THR A C 1
ATOM 762 O O . THR A 1 100 ? -2.510 2.918 15.158 1.00 92.19 100 THR A O 1
ATOM 765 N N . HIS A 1 101 ? -1.688 0.930 14.492 1.00 91.12 101 HIS A N 1
ATOM 766 C CA . HIS A 1 101 ? -1.821 0.236 15.770 1.00 91.12 101 HIS A CA 1
ATOM 767 C C . HIS A 1 101 ? -0.997 0.910 16.875 1.00 91.12 101 HIS A C 1
ATOM 769 O O . HIS A 1 101 ? -1.558 1.314 17.897 1.00 91.12 101 HIS A O 1
ATOM 775 N N . TYR A 1 102 ? 0.301 1.135 16.640 1.00 91.06 102 TYR A N 1
ATOM 776 C CA . TYR A 1 102 ? 1.168 1.816 17.607 1.00 91.06 102 TYR A CA 1
ATOM 777 C C . TYR A 1 102 ? 0.699 3.237 17.914 1.00 91.06 102 TYR A C 1
ATOM 779 O O . TYR A 1 102 ? 0.666 3.651 19.075 1.00 91.06 102 TYR A O 1
ATOM 787 N N . ARG A 1 103 ? 0.312 4.002 16.886 1.00 90.06 103 ARG A N 1
ATOM 788 C CA . ARG A 1 103 ? -0.165 5.374 17.080 1.00 90.06 103 ARG A CA 1
ATOM 789 C C . ARG A 1 103 ? -1.474 5.405 17.851 1.00 90.06 103 ARG A C 1
ATOM 791 O O . ARG A 1 103 ? -1.593 6.229 18.747 1.00 90.06 103 ARG A O 1
ATOM 798 N N . HIS A 1 104 ? -2.406 4.503 17.557 1.00 87.75 104 HIS A N 1
ATOM 799 C CA . HIS A 1 104 ? -3.684 4.434 18.257 1.00 87.75 104 HIS A CA 1
ATOM 800 C C . HIS A 1 104 ? -3.516 4.110 19.747 1.00 87.75 104 HIS A C 1
ATOM 802 O O . HIS A 1 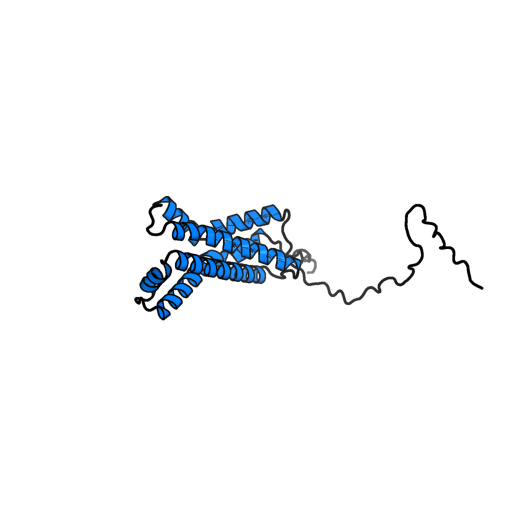104 ? -4.203 4.706 20.569 1.00 87.75 104 HIS A O 1
ATOM 808 N N . GLY A 1 105 ? -2.561 3.240 20.103 1.00 85.38 105 GLY A N 1
ATOM 809 C CA . GLY A 1 105 ? -2.231 2.951 21.504 1.00 85.38 105 GLY A CA 1
ATOM 810 C C . GLY A 1 105 ? -1.670 4.154 22.273 1.00 85.38 105 GLY A C 1
ATOM 811 O O . GLY A 1 105 ? -1.879 4.258 23.476 1.00 85.38 105 GLY A O 1
ATOM 812 N N . ARG A 1 106 ? -0.991 5.089 21.589 1.00 85.94 106 ARG A N 1
ATOM 813 C CA . ARG A 1 106 ? -0.458 6.325 22.200 1.00 85.94 106 ARG A CA 1
ATOM 814 C C . ARG A 1 106 ? -1.446 7.491 22.172 1.00 85.94 106 ARG A C 1
ATOM 816 O O . ARG A 1 106 ? -1.485 8.289 23.100 1.00 85.94 106 ARG A O 1
ATOM 823 N N . ARG A 1 107 ? -2.185 7.640 21.072 1.00 82.88 107 ARG A N 1
ATOM 824 C CA . ARG A 1 107 ? -3.141 8.721 20.819 1.00 82.88 107 ARG A CA 1
ATOM 825 C C . ARG A 1 107 ? -4.255 8.177 19.930 1.00 82.88 107 ARG A C 1
ATOM 827 O O . ARG A 1 107 ? -4.071 8.024 18.721 1.00 82.88 107 ARG A O 1
ATOM 834 N N . GLY A 1 108 ? -5.396 7.879 20.548 1.00 82.06 108 GLY A N 1
ATOM 835 C CA . GLY A 1 108 ? -6.577 7.376 19.855 1.00 82.06 108 GLY A CA 1
ATOM 836 C C . GLY A 1 108 ? -7.001 8.292 18.703 1.00 82.06 108 GLY A C 1
ATOM 837 O O . GLY A 1 108 ? -6.807 9.509 18.745 1.00 82.06 108 GLY A O 1
ATOM 838 N N . TYR A 1 109 ? -7.575 7.699 17.659 1.00 85.81 109 TYR A N 1
ATOM 839 C CA . TYR A 1 109 ? -8.164 8.460 16.560 1.00 85.81 109 TYR A CA 1
ATOM 840 C C . TYR A 1 109 ? -9.605 8.810 16.925 1.00 85.81 109 TYR A C 1
ATOM 842 O O . TYR A 1 109 ? -10.358 7.930 17.340 1.00 85.81 109 TYR A O 1
ATOM 850 N N . ALA A 1 110 ? -9.974 10.080 16.762 1.00 83.69 110 ALA A N 1
ATOM 851 C CA . ALA A 1 110 ? -11.343 10.544 16.983 1.00 83.69 110 ALA A CA 1
ATOM 852 C C . ALA A 1 110 ? -12.275 10.198 15.806 1.00 83.69 110 ALA A C 1
ATOM 854 O O . ALA A 1 110 ? -13.460 9.979 16.009 1.00 83.69 110 ALA A O 1
ATOM 855 N N . ASP A 1 111 ? -11.732 10.111 14.585 1.00 86.12 111 ASP A N 1
ATOM 856 C CA . ASP A 1 111 ? -12.503 9.919 13.354 1.00 86.12 111 ASP A CA 1
ATOM 857 C C . ASP A 1 111 ? -11.811 8.938 12.385 1.00 86.12 111 ASP A C 1
ATOM 859 O O . ASP A 1 111 ? -10.577 8.840 12.324 1.00 86.12 111 ASP A O 1
ATOM 863 N N . ARG A 1 112 ? -12.630 8.214 11.613 1.00 90.00 112 ARG A N 1
ATOM 864 C CA . ARG A 1 112 ? -12.224 7.257 10.579 1.00 90.00 112 ARG A CA 1
ATOM 865 C C . ARG A 1 112 ? -11.495 7.942 9.435 1.00 90.00 112 ARG A C 1
ATOM 867 O O . ARG A 1 112 ? -10.530 7.369 8.936 1.00 90.00 112 ARG A O 1
ATOM 874 N N . ALA A 1 113 ? -11.879 9.159 9.044 1.00 89.75 113 ALA A N 1
ATOM 875 C CA . ALA A 1 113 ? -11.222 9.838 7.927 1.00 89.75 113 ALA A CA 1
ATOM 876 C C . ALA A 1 113 ? -9.778 10.234 8.273 1.00 89.75 113 ALA A C 1
ATOM 878 O O . ALA A 1 113 ? -8.874 10.091 7.448 1.00 89.75 113 ALA A O 1
ATOM 879 N N . ALA A 1 114 ? -9.529 10.675 9.510 1.00 90.31 114 ALA A N 1
ATOM 880 C CA . ALA A 1 114 ? -8.175 10.961 9.987 1.00 90.31 114 ALA A CA 1
ATOM 881 C C . ALA A 1 114 ? -7.288 9.704 9.996 1.00 90.31 114 ALA A C 1
ATOM 883 O O . ALA A 1 114 ? -6.128 9.761 9.577 1.00 90.31 114 ALA A O 1
ATOM 884 N N . LEU A 1 115 ? -7.843 8.567 10.426 1.00 92.00 115 LEU A N 1
ATOM 885 C CA . LEU A 1 115 ? -7.163 7.274 10.387 1.00 92.00 115 LEU A CA 1
ATOM 886 C C . LEU A 1 115 ? -6.868 6.842 8.947 1.00 92.00 115 LEU A C 1
ATOM 888 O O . LEU A 1 115 ? -5.730 6.490 8.638 1.00 92.00 115 LEU A O 1
ATOM 892 N N . ALA A 1 116 ? -7.865 6.923 8.064 1.00 93.88 116 ALA A N 1
ATOM 893 C CA . ALA A 1 116 ? -7.751 6.537 6.663 1.00 93.88 116 ALA A CA 1
ATOM 894 C C . ALA A 1 116 ? -6.665 7.339 5.934 1.00 93.88 116 ALA A C 1
ATOM 896 O O . ALA A 1 116 ? -5.819 6.747 5.267 1.00 93.88 116 ALA A O 1
ATOM 897 N N . ARG A 1 117 ? -6.625 8.666 6.123 1.00 93.12 117 ARG A N 1
ATOM 898 C CA . ARG A 1 117 ? -5.582 9.528 5.539 1.00 93.12 117 ARG A CA 1
ATOM 899 C C . ARG A 1 117 ? -4.190 9.162 6.040 1.00 93.12 117 ARG A C 1
ATOM 901 O O . ARG A 1 117 ? -3.270 9.029 5.241 1.00 93.12 117 ARG A O 1
ATOM 908 N N . GLN A 1 118 ? -4.028 8.972 7.351 1.00 93.00 118 GLN A N 1
ATOM 909 C CA . GLN A 1 118 ? -2.730 8.609 7.923 1.00 93.00 118 GLN A CA 1
ATOM 910 C C . GLN A 1 118 ? -2.247 7.243 7.424 1.00 93.00 118 GLN A C 1
ATOM 912 O O . GLN A 1 118 ? -1.053 7.064 7.164 1.00 93.00 118 GLN A O 1
ATOM 917 N N . HIS A 1 119 ? -3.166 6.286 7.319 1.00 93.81 119 HIS A N 1
ATOM 918 C CA . HIS A 1 119 ? -2.888 4.960 6.799 1.00 93.81 119 HIS A CA 1
ATOM 919 C C . HIS A 1 119 ? -2.456 5.033 5.333 1.00 93.81 119 HIS A C 1
ATOM 921 O O . HIS A 1 119 ? -1.362 4.578 5.012 1.00 93.81 119 HIS A O 1
ATOM 927 N N . ALA A 1 120 ? -3.259 5.674 4.477 1.00 92.56 120 ALA A N 1
ATOM 928 C CA . ALA A 1 120 ? -2.963 5.831 3.055 1.00 92.56 120 ALA A CA 1
ATOM 929 C C . ALA A 1 120 ? -1.616 6.532 2.835 1.00 92.56 120 ALA A C 1
ATOM 931 O O . ALA A 1 120 ? -0.776 6.006 2.116 1.00 92.56 120 ALA A O 1
ATOM 932 N N . ALA A 1 121 ? -1.352 7.641 3.534 1.00 93.75 121 ALA A N 1
ATOM 933 C CA . ALA A 1 121 ? -0.082 8.360 3.426 1.00 93.75 121 ALA A CA 1
ATOM 934 C C . ALA A 1 121 ? 1.122 7.497 3.843 1.00 93.75 121 ALA A C 1
ATOM 936 O O . ALA A 1 121 ? 2.175 7.541 3.212 1.00 93.75 121 ALA A O 1
ATOM 937 N N . THR A 1 122 ? 0.973 6.688 4.898 1.00 95.50 122 THR A N 1
ATOM 938 C CA . THR A 1 122 ? 2.042 5.777 5.336 1.00 95.50 122 THR A CA 1
ATOM 939 C C . THR A 1 122 ? 2.279 4.683 4.299 1.00 95.50 122 THR A C 1
ATOM 941 O O . THR A 1 122 ? 3.425 4.443 3.933 1.00 95.50 122 THR A O 1
ATOM 944 N N . ALA A 1 123 ? 1.211 4.057 3.804 1.00 94.75 123 ALA A N 1
ATOM 945 C CA . ALA A 1 123 ? 1.302 2.991 2.815 1.00 94.75 123 ALA A CA 1
ATOM 946 C C . ALA A 1 123 ? 1.906 3.497 1.496 1.00 94.75 123 ALA A C 1
ATOM 948 O O . ALA A 1 123 ? 2.814 2.869 0.965 1.00 94.75 123 ALA A O 1
ATOM 949 N N . GLN A 1 124 ? 1.473 4.668 1.020 1.00 95.00 124 GLN A N 1
ATOM 950 C CA . GLN A 1 124 ? 2.003 5.332 -0.174 1.00 95.00 124 GLN A CA 1
ATOM 951 C C . GLN A 1 124 ? 3.496 5.631 -0.048 1.00 95.00 124 GLN A C 1
ATOM 953 O O . GLN A 1 124 ? 4.255 5.310 -0.957 1.00 95.00 124 GLN A O 1
ATOM 958 N N . ALA A 1 125 ? 3.930 6.204 1.079 1.00 95.25 125 ALA A N 1
ATOM 959 C CA . ALA A 1 125 ? 5.339 6.511 1.303 1.00 95.25 125 ALA A CA 1
ATOM 960 C C . ALA A 1 125 ? 6.200 5.238 1.343 1.00 95.25 125 ALA A C 1
ATOM 962 O O . ALA A 1 125 ? 7.247 5.180 0.702 1.00 95.25 125 ALA A O 1
ATOM 963 N N . THR A 1 126 ? 5.748 4.202 2.057 1.00 96.50 126 THR A N 1
ATOM 964 C CA . THR A 1 126 ? 6.456 2.916 2.127 1.00 96.50 126 THR A CA 1
ATOM 965 C C . THR A 1 126 ? 6.511 2.233 0.764 1.00 96.50 126 THR A C 1
ATOM 967 O O . THR A 1 126 ? 7.583 1.816 0.335 1.00 96.50 126 THR A O 1
ATOM 970 N N . ALA A 1 127 ? 5.382 2.152 0.060 1.00 95.12 127 ALA A N 1
ATOM 971 C CA . ALA A 1 127 ? 5.311 1.527 -1.253 1.00 95.12 127 ALA A CA 1
ATOM 972 C C . ALA A 1 127 ? 6.143 2.285 -2.291 1.00 95.12 127 ALA A C 1
ATOM 974 O O . ALA A 1 127 ? 6.870 1.658 -3.051 1.00 95.12 127 ALA A O 1
ATOM 975 N N . GLY A 1 128 ? 6.098 3.619 -2.288 1.00 94.75 128 GLY A N 1
ATOM 976 C CA . GLY A 1 128 ? 6.907 4.450 -3.177 1.00 94.75 128 GLY A CA 1
ATOM 977 C C . GLY A 1 128 ? 8.406 4.261 -2.941 1.00 94.75 128 GLY A C 1
ATOM 978 O O . GLY A 1 128 ? 9.153 4.063 -3.894 1.00 94.75 128 GLY A O 1
ATOM 979 N N . ALA A 1 129 ? 8.847 4.238 -1.679 1.00 95.94 129 ALA A N 1
ATOM 980 C CA . ALA A 1 129 ? 10.249 3.989 -1.344 1.00 95.94 129 ALA A CA 1
ATOM 981 C C . ALA A 1 129 ? 10.719 2.600 -1.808 1.00 95.94 129 ALA A C 1
ATOM 983 O O . ALA A 1 129 ? 11.781 2.478 -2.416 1.00 95.94 129 ALA A O 1
ATOM 984 N N . LEU A 1 130 ? 9.916 1.559 -1.566 1.00 95.88 130 LEU A N 1
ATOM 985 C CA . LEU A 1 130 ? 10.242 0.200 -2.001 1.00 95.88 130 LEU A CA 1
ATOM 986 C C . LEU A 1 130 ? 10.193 0.046 -3.528 1.00 95.88 130 LEU A C 1
ATOM 988 O O . LEU A 1 130 ? 11.036 -0.646 -4.087 1.00 95.88 130 LEU A O 1
ATOM 992 N N . PHE A 1 131 ? 9.254 0.712 -4.206 1.00 94.94 131 PHE A N 1
ATOM 993 C CA . PHE A 1 131 ? 9.164 0.737 -5.667 1.00 94.94 131 PHE A CA 1
ATOM 994 C C . PHE A 1 131 ? 10.412 1.359 -6.289 1.00 94.94 131 PHE A C 1
ATOM 996 O O . PHE A 1 131 ? 11.000 0.777 -7.196 1.00 94.94 131 PHE A O 1
ATOM 1003 N N . LEU A 1 132 ? 10.857 2.508 -5.772 1.00 94.31 132 LEU A N 1
ATOM 1004 C CA . LEU A 1 132 ? 12.090 3.148 -6.229 1.00 94.31 132 LEU A CA 1
ATOM 1005 C C . LEU A 1 132 ? 13.304 2.250 -5.988 1.00 94.31 132 LEU A C 1
ATOM 1007 O O . LEU A 1 132 ? 14.131 2.104 -6.883 1.00 94.31 132 LEU A O 1
ATOM 1011 N N . ALA A 1 133 ? 13.392 1.610 -4.819 1.00 93.81 133 ALA A N 1
ATOM 1012 C CA . ALA A 1 133 ? 14.477 0.683 -4.511 1.00 93.81 133 ALA A CA 1
ATOM 1013 C C . ALA A 1 133 ? 14.489 -0.529 -5.460 1.00 93.81 133 ALA A C 1
ATOM 1015 O O . ALA A 1 133 ? 15.539 -0.867 -6.003 1.00 93.81 133 ALA A O 1
ATOM 1016 N N . ALA A 1 134 ? 13.333 -1.148 -5.713 1.00 93.06 134 ALA A N 1
ATOM 1017 C CA . ALA A 1 134 ? 13.206 -2.277 -6.634 1.00 93.06 134 ALA A CA 1
ATOM 1018 C C . ALA A 1 134 ? 13.497 -1.874 -8.089 1.00 93.06 134 ALA A C 1
ATOM 1020 O O . ALA A 1 134 ? 14.195 -2.587 -8.811 1.00 93.06 134 ALA A O 1
ATOM 1021 N N . GLY A 1 135 ? 13.003 -0.711 -8.518 1.00 90.81 135 GLY A N 1
ATOM 1022 C CA . GLY A 1 135 ? 13.255 -0.163 -9.849 1.00 90.81 135 GLY A CA 1
ATOM 1023 C C . GLY A 1 135 ? 14.724 0.198 -10.069 1.00 90.81 135 GLY A C 1
ATOM 1024 O O . GLY A 1 135 ? 15.263 -0.057 -11.142 1.00 90.81 135 GLY A O 1
ATOM 1025 N N . ALA A 1 136 ? 15.392 0.753 -9.054 1.00 89.31 136 ALA A N 1
ATOM 1026 C CA . ALA A 1 136 ? 16.820 1.049 -9.107 1.00 89.31 136 ALA A CA 1
ATOM 1027 C C . ALA A 1 136 ? 17.664 -0.235 -9.121 1.00 89.31 136 ALA A C 1
ATOM 1029 O O . ALA A 1 136 ? 18.583 -0.348 -9.925 1.00 89.31 136 ALA A O 1
ATOM 1030 N N . ALA A 1 137 ? 17.325 -1.220 -8.282 1.00 89.69 137 ALA A N 1
ATOM 1031 C CA . ALA A 1 137 ? 18.048 -2.490 -8.203 1.00 89.69 137 ALA A CA 1
ATOM 1032 C C . ALA A 1 137 ? 17.912 -3.347 -9.473 1.00 89.69 137 ALA A C 1
ATOM 1034 O O . ALA A 1 137 ? 18.836 -4.074 -9.819 1.00 89.69 137 ALA A O 1
ATOM 1035 N N . SER A 1 138 ? 16.775 -3.258 -10.166 1.00 89.75 138 SER A N 1
ATOM 1036 C CA . SER A 1 138 ? 16.551 -3.947 -11.445 1.00 89.75 138 SER A CA 1
ATOM 1037 C C . SER A 1 138 ? 17.104 -3.191 -12.655 1.00 89.75 138 SER A C 1
ATOM 1039 O O . SER A 1 138 ? 17.177 -3.761 -13.735 1.00 89.75 138 SER A O 1
ATOM 1041 N N . GLY A 1 139 ? 17.465 -1.913 -12.506 1.00 86.81 139 GLY A N 1
ATOM 1042 C CA . GLY A 1 139 ? 17.842 -1.058 -13.635 1.00 86.81 139 GLY A CA 1
ATOM 1043 C C . GLY A 1 139 ? 16.671 -0.662 -14.545 1.00 86.81 139 GLY A C 1
ATOM 1044 O O . GLY A 1 139 ? 16.892 0.010 -15.545 1.00 86.81 139 GLY A O 1
ATOM 1045 N N . LEU A 1 140 ? 15.431 -1.019 -14.193 1.00 86.75 140 LEU A N 1
ATOM 1046 C CA . LEU A 1 140 ? 14.233 -0.765 -15.001 1.00 86.75 140 LEU A CA 1
ATOM 1047 C C . LEU A 1 140 ? 13.718 0.680 -14.862 1.00 86.75 140 LEU A C 1
ATOM 1049 O O . LEU A 1 140 ? 13.031 1.205 -15.738 1.00 86.75 140 LEU A O 1
ATOM 1053 N N . LEU A 1 141 ? 14.031 1.349 -13.748 1.00 86.12 141 LEU A N 1
ATOM 1054 C CA . LEU A 1 141 ? 13.486 2.677 -13.451 1.00 86.12 141 LEU A CA 1
ATOM 1055 C C . LEU A 1 141 ? 13.845 3.747 -14.506 1.00 86.12 141 LEU A C 1
ATOM 1057 O O . LEU A 1 141 ? 12.938 4.479 -14.906 1.00 86.12 141 LEU A O 1
ATOM 1061 N N . PRO A 1 142 ? 15.099 3.847 -15.000 1.00 84.31 142 PRO A N 1
ATOM 1062 C CA . PRO A 1 142 ? 15.449 4.780 -16.070 1.00 84.31 142 PRO A CA 1
ATOM 1063 C C . PRO A 1 142 ? 14.717 4.490 -17.384 1.00 84.31 142 PRO A C 1
ATOM 1065 O O . PRO A 1 142 ? 14.349 5.426 -18.088 1.00 84.31 142 PRO A O 1
ATOM 1068 N N . GLU A 1 143 ? 14.470 3.219 -17.710 1.00 85.50 143 GLU A N 1
ATOM 1069 C CA . GLU A 1 143 ? 13.764 2.828 -18.937 1.00 85.50 143 GLU A CA 1
ATOM 1070 C C . GLU A 1 143 ? 12.286 3.218 -18.883 1.00 85.50 143 GLU A C 1
ATOM 1072 O O . GLU A 1 143 ? 11.773 3.845 -19.812 1.00 85.50 143 GLU A O 1
ATOM 1077 N N . LEU A 1 144 ? 11.616 2.934 -17.761 1.00 85.25 144 LEU A N 1
ATOM 1078 C CA . LEU A 1 144 ? 10.231 3.359 -17.546 1.00 85.25 144 LEU A CA 1
ATOM 1079 C C . LEU A 1 144 ? 10.100 4.884 -17.526 1.00 85.25 144 LEU A C 1
ATOM 1081 O O . LEU A 1 144 ? 9.155 5.438 -18.087 1.00 85.25 144 LEU A O 1
ATOM 1085 N N . ALA A 1 145 ? 11.049 5.576 -16.895 1.00 85.31 145 ALA A N 1
ATOM 1086 C CA . ALA A 1 145 ? 11.051 7.031 -16.860 1.00 85.31 145 ALA A CA 1
ATOM 1087 C C . ALA A 1 145 ? 11.282 7.634 -18.253 1.00 85.31 145 ALA A C 1
ATOM 1089 O O . ALA A 1 145 ? 10.621 8.609 -18.608 1.00 85.31 145 ALA A O 1
ATOM 1090 N N . ALA A 1 146 ? 12.153 7.027 -19.063 1.00 86.00 146 ALA A N 1
ATOM 1091 C CA . ALA A 1 146 ? 12.367 7.436 -20.445 1.00 86.00 146 ALA A CA 1
ATOM 1092 C C . ALA A 1 146 ? 11.129 7.212 -21.317 1.00 86.00 146 ALA A C 1
ATOM 1094 O O . ALA A 1 146 ? 10.815 8.063 -22.145 1.00 86.00 146 ALA A O 1
ATOM 1095 N N . MET A 1 147 ? 10.388 6.122 -21.101 1.00 84.56 147 MET A N 1
ATOM 1096 C CA . MET A 1 147 ? 9.109 5.890 -21.776 1.00 84.56 147 MET A CA 1
ATOM 1097 C C . MET A 1 147 ? 8.059 6.944 -21.396 1.00 84.56 147 MET A C 1
ATOM 1099 O O . MET A 1 147 ? 7.288 7.376 -22.247 1.00 84.56 147 MET A O 1
ATOM 1103 N N . LEU A 1 148 ? 8.044 7.382 -20.133 1.00 84.00 148 LEU A N 1
ATOM 1104 C CA . LEU A 1 148 ? 7.083 8.369 -19.636 1.00 84.00 148 LEU A CA 1
ATOM 1105 C C . LEU A 1 148 ? 7.408 9.805 -20.081 1.00 84.00 148 LEU A C 1
ATOM 1107 O O . LEU A 1 148 ? 6.498 10.576 -20.371 1.00 84.00 148 LEU A O 1
ATOM 1111 N N . LEU A 1 149 ? 8.690 10.178 -20.094 1.00 85.50 149 LEU A N 1
ATOM 1112 C CA . LEU A 1 149 ? 9.141 11.561 -20.304 1.00 85.50 149 LEU A CA 1
ATOM 1113 C C . LEU A 1 149 ? 9.801 11.807 -21.665 1.00 85.50 149 LEU A C 1
ATOM 1115 O O . LEU A 1 149 ? 10.113 12.950 -21.988 1.00 85.50 149 LEU A O 1
ATOM 1119 N N . GLY A 1 150 ? 10.045 10.761 -22.456 1.00 81.56 150 GLY A N 1
ATOM 1120 C CA . GLY A 1 150 ? 10.689 10.864 -23.767 1.00 81.56 150 GLY A CA 1
ATOM 1121 C C . GLY A 1 150 ? 12.182 11.215 -23.724 1.00 81.56 150 GLY A C 1
ATOM 1122 O O . GLY A 1 150 ? 12.738 11.598 -24.748 1.00 81.56 150 GLY A O 1
ATOM 1123 N N . THR A 1 151 ? 12.847 11.105 -22.568 1.00 77.31 151 THR A N 1
ATOM 1124 C CA . THR A 1 151 ? 14.277 11.424 -22.402 1.00 77.31 151 THR A CA 1
ATOM 1125 C C . THR A 1 151 ? 14.993 10.416 -21.501 1.00 77.31 151 THR A C 1
ATOM 1127 O O . THR A 1 151 ? 14.418 9.893 -20.549 1.00 77.31 151 THR A O 1
ATOM 1130 N N . ARG A 1 152 ? 16.272 10.156 -21.799 1.00 76.38 152 ARG A N 1
ATOM 1131 C CA . ARG A 1 152 ? 17.175 9.312 -20.995 1.00 76.38 152 ARG A CA 1
ATOM 1132 C C . ARG A 1 152 ? 18.083 10.117 -20.063 1.00 76.38 152 ARG A C 1
ATOM 1134 O O . ARG A 1 152 ? 18.933 9.535 -19.393 1.00 76.38 152 ARG A O 1
ATOM 1141 N N . ASP A 1 153 ? 17.920 11.435 -20.018 1.00 81.81 153 ASP A N 1
ATOM 1142 C CA . ASP A 1 153 ? 18.719 12.292 -19.151 1.00 81.81 153 ASP A CA 1
ATOM 1143 C C . ASP A 1 153 ? 18.462 11.953 -17.678 1.00 81.81 153 ASP A C 1
ATOM 1145 O O . ASP A 1 153 ? 17.317 11.807 -17.245 1.00 81.81 153 ASP A O 1
ATOM 1149 N N . ALA A 1 154 ? 19.531 11.863 -16.883 1.00 78.00 154 ALA A N 1
ATOM 1150 C CA . ALA A 1 154 ? 19.462 11.370 -15.506 1.00 78.00 154 ALA A CA 1
ATOM 1151 C C . ALA A 1 154 ? 18.534 12.203 -14.596 1.00 78.00 154 ALA A C 1
ATOM 1153 O O . ALA A 1 154 ? 17.832 11.647 -13.752 1.00 78.00 154 ALA A O 1
ATOM 1154 N N . GLY A 1 155 ? 18.505 13.529 -14.776 1.00 81.56 155 GLY A N 1
ATOM 1155 C CA . GLY A 1 155 ? 17.644 14.432 -14.004 1.00 81.56 155 GLY A CA 1
ATOM 1156 C C . GLY A 1 155 ? 16.150 14.188 -14.264 1.00 81.56 155 GLY A C 1
ATOM 1157 O O . GLY A 1 155 ? 15.424 13.822 -13.336 1.00 81.56 155 GLY A O 1
ATOM 1158 N N . PRO A 1 156 ? 15.677 14.336 -15.514 1.00 80.81 156 PRO A N 1
ATOM 1159 C CA . PRO A 1 156 ? 14.319 13.969 -15.905 1.00 80.81 156 PRO A CA 1
ATOM 1160 C C . PRO A 1 156 ? 13.958 12.523 -15.550 1.00 80.81 156 PRO A C 1
ATOM 1162 O O . PRO A 1 156 ? 12.885 12.291 -15.003 1.00 80.81 156 PRO A O 1
ATOM 1165 N N . ALA A 1 157 ? 14.859 11.558 -15.756 1.00 80.81 157 ALA A N 1
ATOM 1166 C CA . ALA A 1 157 ? 14.607 10.161 -15.410 1.00 80.81 157 ALA A CA 1
ATOM 1167 C C . ALA A 1 157 ? 14.314 9.966 -13.909 1.00 80.81 157 ALA A C 1
ATOM 1169 O O . ALA A 1 157 ? 13.404 9.219 -13.546 1.00 80.81 157 ALA A O 1
ATOM 1170 N N . ALA A 1 158 ? 15.015 10.682 -13.023 1.00 84.62 158 ALA A N 1
ATOM 1171 C CA . ALA A 1 158 ? 14.729 10.657 -11.589 1.00 84.62 158 ALA A CA 1
ATOM 1172 C C . ALA A 1 158 ? 13.334 11.220 -11.265 1.00 84.62 158 ALA A C 1
ATOM 1174 O O . ALA A 1 158 ? 12.597 10.630 -10.472 1.00 84.62 158 ALA A O 1
ATOM 1175 N N . LEU A 1 159 ? 12.934 12.321 -11.914 1.00 87.00 159 LEU A N 1
ATOM 1176 C CA . LEU A 1 159 ? 11.587 12.886 -11.771 1.00 87.00 159 LEU A CA 1
ATOM 1177 C C . LEU A 1 159 ? 10.508 11.923 -12.282 1.00 87.00 159 LEU A C 1
ATOM 1179 O O . LEU A 1 159 ? 9.485 11.750 -11.622 1.00 87.00 159 LEU A O 1
ATOM 1183 N N . GLY A 1 160 ? 10.754 11.252 -13.409 1.00 87.56 160 GLY A N 1
ATOM 1184 C CA . GLY A 1 160 ? 9.865 10.228 -13.957 1.00 87.56 160 GLY A CA 1
ATOM 1185 C C . GLY A 1 160 ? 9.716 9.037 -13.015 1.00 87.56 160 GLY A C 1
ATOM 1186 O O . GLY A 1 160 ? 8.599 8.603 -12.748 1.00 87.56 160 GLY A O 1
ATOM 1187 N N . GLY A 1 161 ? 10.817 8.565 -12.424 1.00 88.50 161 GLY A N 1
ATOM 1188 C CA . GLY A 1 161 ? 10.793 7.507 -11.413 1.00 88.50 161 GLY A CA 1
ATOM 1189 C C . GLY A 1 161 ? 9.988 7.891 -10.170 1.00 88.50 161 GLY A C 1
ATOM 1190 O O . GLY A 1 161 ? 9.175 7.101 -9.691 1.00 88.50 161 GLY A O 1
ATOM 1191 N N . ILE A 1 162 ? 10.150 9.123 -9.678 1.00 90.62 162 ILE A N 1
ATOM 1192 C CA . ILE A 1 162 ? 9.354 9.656 -8.563 1.00 90.62 162 ILE A CA 1
ATOM 1193 C C . ILE A 1 162 ? 7.869 9.727 -8.944 1.00 90.62 162 ILE A C 1
ATOM 1195 O O . ILE A 1 162 ? 7.022 9.293 -8.164 1.00 90.62 162 ILE A O 1
ATOM 1199 N N . ALA A 1 163 ? 7.540 10.232 -10.135 1.00 89.88 163 ALA A N 1
ATOM 1200 C CA . ALA A 1 163 ? 6.163 10.316 -10.616 1.00 89.88 163 ALA A CA 1
ATOM 1201 C C . ALA A 1 163 ? 5.511 8.928 -10.728 1.00 89.88 163 ALA A C 1
ATOM 1203 O O . ALA A 1 163 ? 4.385 8.740 -10.263 1.00 89.88 163 ALA A O 1
ATOM 1204 N N . LEU A 1 164 ? 6.237 7.938 -11.256 1.00 90.94 164 LEU A N 1
ATOM 1205 C CA . LEU A 1 164 ? 5.800 6.541 -11.309 1.00 90.94 164 LEU A CA 1
ATOM 1206 C C . LEU A 1 164 ? 5.567 5.971 -9.909 1.00 90.94 164 LEU A C 1
ATOM 1208 O O . LEU A 1 164 ? 4.525 5.367 -9.664 1.00 90.94 164 LEU A O 1
ATOM 1212 N N . ALA A 1 165 ? 6.487 6.206 -8.971 1.00 92.81 165 ALA A N 1
ATOM 1213 C CA . ALA A 1 165 ? 6.354 5.745 -7.592 1.00 92.81 165 ALA A CA 1
ATOM 1214 C C . ALA A 1 165 ? 5.142 6.374 -6.885 1.00 92.81 165 ALA A C 1
ATOM 1216 O O . ALA A 1 165 ? 4.410 5.681 -6.174 1.00 92.81 165 ALA A O 1
ATOM 1217 N N . MET A 1 166 ? 4.893 7.671 -7.105 1.00 91.75 166 MET A N 1
ATOM 1218 C CA . MET A 1 166 ? 3.699 8.347 -6.591 1.00 91.75 166 MET A CA 1
ATOM 1219 C C . MET A 1 166 ? 2.424 7.770 -7.209 1.00 91.75 166 MET A C 1
ATOM 1221 O O . MET A 1 166 ? 1.502 7.419 -6.473 1.00 91.75 166 MET A O 1
ATOM 1225 N N . GLY A 1 167 ? 2.381 7.627 -8.536 1.00 91.38 167 GLY A N 1
ATOM 1226 C CA . GLY A 1 167 ? 1.241 7.052 -9.252 1.00 91.38 167 GLY A CA 1
ATOM 1227 C C . GLY A 1 167 ? 0.928 5.632 -8.782 1.00 91.38 167 GLY A C 1
ATOM 1228 O O . GLY A 1 167 ? -0.211 5.337 -8.419 1.00 91.38 167 GLY A O 1
ATOM 1229 N N . PHE A 1 168 ? 1.955 4.785 -8.677 1.00 91.69 168 PHE A N 1
ATOM 1230 C CA . PHE A 1 168 ? 1.855 3.433 -8.133 1.00 91.69 168 PHE A CA 1
ATOM 1231 C C . PHE A 1 168 ? 1.326 3.442 -6.696 1.00 91.69 168 PHE A C 1
ATOM 1233 O O . PHE A 1 168 ? 0.392 2.706 -6.374 1.00 91.69 168 PHE A O 1
ATOM 1240 N N . GLY A 1 169 ? 1.880 4.289 -5.826 1.00 89.94 169 GLY A N 1
ATOM 1241 C CA . GLY A 1 169 ? 1.445 4.408 -4.437 1.00 89.94 169 GLY A CA 1
ATOM 1242 C C . GLY A 1 169 ? -0.028 4.800 -4.320 1.00 89.94 169 GLY A C 1
ATOM 1243 O O . GLY A 1 169 ? -0.771 4.156 -3.573 1.00 89.94 169 GLY A O 1
ATOM 1244 N N . VAL A 1 170 ? -0.458 5.820 -5.071 1.00 90.62 170 VAL A N 1
ATOM 1245 C CA . VAL A 1 170 ? -1.843 6.317 -5.092 1.00 90.62 170 VAL A CA 1
ATOM 1246 C C . VAL A 1 170 ? -2.800 5.244 -5.594 1.00 90.62 170 VAL A C 1
ATOM 1248 O O . VAL A 1 170 ? -3.729 4.893 -4.864 1.00 90.62 170 VAL A O 1
ATOM 1251 N N . ALA A 1 171 ? -2.542 4.683 -6.778 1.00 90.69 171 ALA A N 1
ATOM 1252 C CA . ALA A 1 171 ? -3.379 3.642 -7.371 1.00 90.69 171 ALA A CA 1
ATOM 1253 C C . ALA A 1 171 ? -3.513 2.422 -6.450 1.00 90.69 171 ALA A C 1
ATOM 1255 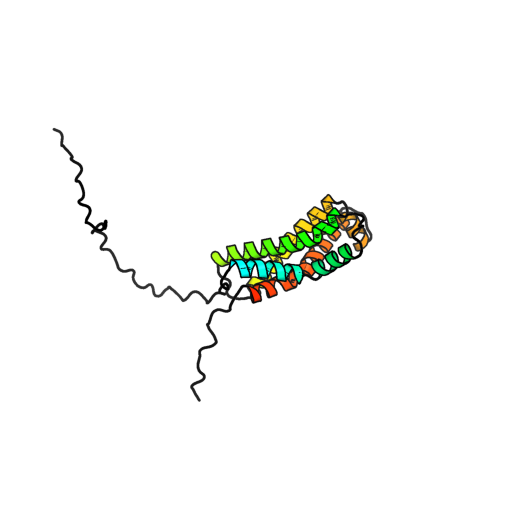O O . ALA A 1 171 ? -4.580 1.823 -6.348 1.00 90.69 171 ALA A O 1
ATOM 1256 N N . SER A 1 172 ? -2.445 2.088 -5.723 1.00 88.50 172 SER A N 1
ATOM 1257 C CA . SER A 1 172 ? -2.411 0.882 -4.901 1.00 88.50 172 SER A CA 1
ATOM 1258 C C . SER A 1 172 ? -3.086 1.028 -3.532 1.00 88.50 172 SER A C 1
ATOM 1260 O O . SER A 1 172 ? -3.534 0.014 -2.997 1.00 88.50 172 SER A O 1
ATOM 1262 N N . HIS A 1 173 ? -3.156 2.234 -2.948 1.00 89.69 173 HIS A N 1
ATOM 1263 C CA . HIS A 1 173 ? -3.459 2.393 -1.511 1.00 89.69 173 HIS A CA 1
ATOM 1264 C C . HIS A 1 173 ? -4.522 3.438 -1.152 1.00 89.69 173 HIS A C 1
ATOM 1266 O O . HIS A 1 173 ? -4.857 3.563 0.030 1.00 89.69 173 HIS A O 1
ATOM 1272 N N . VAL A 1 174 ? -5.065 4.199 -2.108 1.00 89.06 174 VAL A N 1
ATOM 1273 C CA . VAL A 1 174 ? -6.024 5.279 -1.794 1.00 89.06 174 VAL A CA 1
ATOM 1274 C C . VAL A 1 174 ? -7.272 4.770 -1.053 1.00 89.06 174 VAL A C 1
ATOM 1276 O O . VAL A 1 174 ? -7.749 5.404 -0.113 1.00 89.06 174 VAL A O 1
ATOM 1279 N N . HIS A 1 175 ? -7.759 3.583 -1.410 1.00 90.06 175 HIS A N 1
ATOM 1280 C CA . HIS A 1 175 ? -8.926 2.923 -0.815 1.00 90.06 175 HIS A CA 1
ATOM 1281 C C . HIS A 1 175 ? -8.596 2.125 0.452 1.00 90.06 175 HIS A C 1
ATOM 1283 O O . HIS A 1 175 ? -9.466 1.947 1.308 1.00 90.06 175 HIS A O 1
ATOM 1289 N N . ALA A 1 176 ? -7.347 1.673 0.607 1.00 89.12 176 ALA A N 1
ATOM 1290 C CA . ALA A 1 176 ? -6.921 0.799 1.703 1.00 89.12 176 ALA A CA 1
ATOM 1291 C C . ALA A 1 176 ? -7.137 1.441 3.082 1.00 89.12 176 ALA A C 1
ATOM 1293 O O . ALA A 1 176 ? -7.567 0.775 4.025 1.00 89.12 176 ALA A O 1
ATOM 1294 N N . GLY A 1 177 ? -6.911 2.754 3.193 1.00 85.75 177 GLY A N 1
ATOM 1295 C CA . GLY A 1 177 ? -7.130 3.489 4.438 1.00 85.75 177 GLY A CA 1
ATOM 1296 C C . GLY A 1 177 ? -8.592 3.478 4.893 1.00 85.75 177 GLY A C 1
ATOM 1297 O O . GLY A 1 177 ? -8.867 3.223 6.067 1.00 85.75 177 GLY A O 1
ATOM 1298 N N . ALA A 1 178 ? -9.530 3.721 3.974 1.00 90.44 178 ALA A N 1
ATOM 1299 C CA . ALA A 1 178 ? -10.962 3.711 4.277 1.00 90.44 178 ALA A CA 1
ATOM 1300 C C . ALA A 1 178 ? -11.447 2.298 4.629 1.00 90.44 178 ALA A C 1
ATOM 1302 O O . ALA A 1 178 ? -12.166 2.107 5.612 1.00 90.44 178 ALA A O 1
ATOM 1303 N N . LEU A 1 179 ? -10.986 1.300 3.873 1.00 91.81 179 LEU A N 1
ATOM 1304 C CA . LEU A 1 179 ? -11.337 -0.101 4.079 1.00 91.81 179 LEU A CA 1
ATOM 1305 C C . LEU A 1 179 ? -10.833 -0.617 5.431 1.00 91.81 179 LEU A C 1
ATOM 1307 O O . LEU A 1 179 ? -11.601 -1.195 6.199 1.00 91.81 179 LEU A O 1
ATOM 1311 N N . HIS A 1 180 ? -9.578 -0.322 5.782 1.00 91.12 180 HIS A N 1
ATOM 1312 C CA . HIS A 1 180 ? -9.023 -0.662 7.090 1.00 91.12 180 HIS A CA 1
ATOM 1313 C C . HIS A 1 180 ? -9.777 0.033 8.232 1.00 91.12 180 HIS A C 1
ATOM 1315 O O . HIS A 1 180 ? -10.102 -0.611 9.231 1.00 91.12 180 HIS A O 1
ATOM 1321 N N . ALA A 1 181 ? -10.105 1.323 8.086 1.00 90.62 181 ALA A N 1
ATOM 1322 C CA . ALA A 1 181 ? -10.878 2.061 9.085 1.00 90.62 181 ALA A CA 1
ATOM 1323 C C . ALA A 1 181 ? -12.262 1.432 9.329 1.00 90.62 181 ALA A C 1
ATOM 1325 O O . ALA A 1 181 ? -12.721 1.357 10.470 1.00 90.62 181 ALA A O 1
ATOM 1326 N N . TRP A 1 182 ? -12.921 0.960 8.270 1.00 91.31 182 TRP A N 1
ATOM 1327 C CA . TRP A 1 182 ? -14.244 0.343 8.351 1.00 91.31 182 TRP A CA 1
ATOM 1328 C C . TRP A 1 182 ? -14.205 -1.069 8.960 1.00 91.31 182 TRP A C 1
ATOM 1330 O O . TRP A 1 182 ? -15.016 -1.401 9.835 1.00 91.31 182 TRP A O 1
ATOM 1340 N N . LEU A 1 183 ? -13.222 -1.875 8.547 1.00 89.12 183 LEU A N 1
ATOM 1341 C CA . LEU A 1 183 ? -13.037 -3.252 9.007 1.00 89.12 183 LEU A CA 1
ATOM 1342 C C . LEU A 1 183 ? -12.556 -3.319 10.458 1.00 89.12 183 LEU A C 1
ATOM 1344 O O . LEU A 1 183 ? -13.142 -4.037 11.261 1.00 89.12 183 LEU A O 1
ATOM 1348 N N . ALA A 1 184 ? -11.510 -2.575 10.820 1.00 88.31 184 ALA A N 1
ATOM 1349 C CA . ALA A 1 184 ? -10.825 -2.749 12.101 1.00 88.31 184 ALA A CA 1
ATOM 1350 C C . ALA A 1 184 ? -11.430 -1.936 13.256 1.00 88.31 184 ALA A C 1
ATOM 1352 O O . ALA A 1 184 ? -11.239 -2.302 14.419 1.00 88.31 184 ALA A O 1
ATOM 1353 N N . PHE A 1 185 ? -12.182 -0.865 12.966 1.00 87.31 185 PHE A N 1
ATOM 1354 C CA . PHE A 1 185 ? -12.659 0.072 13.986 1.00 87.31 185 PHE A CA 1
ATOM 1355 C C . PHE A 1 185 ? -14.185 0.190 14.038 1.00 87.31 185 PHE A C 1
ATOM 1357 O O . PHE A 1 185 ? -14.890 0.221 13.023 1.00 87.31 185 PHE A O 1
ATOM 1364 N N . ARG A 1 186 ? -14.703 0.293 15.262 1.00 86.38 186 ARG A N 1
ATOM 1365 C CA . ARG A 1 186 ? -16.081 0.690 15.569 1.00 86.38 186 ARG A CA 1
ATOM 1366 C C . ARG A 1 186 ? -16.108 2.162 15.947 1.00 86.38 186 ARG A C 1
ATOM 1368 O O . ARG A 1 186 ? -15.169 2.665 16.568 1.00 86.38 186 ARG A O 1
ATOM 1375 N N . GLU A 1 187 ? -17.200 2.822 15.591 1.00 81.62 187 GLU A N 1
ATOM 1376 C CA . GLU A 1 187 ? -17.482 4.162 16.089 1.00 81.62 187 GLU A CA 1
ATOM 1377 C C . GLU A 1 187 ? -17.707 4.115 17.608 1.00 81.62 187 GLU A C 1
ATOM 1379 O O . GLU A 1 187 ? -18.223 3.118 18.132 1.00 81.62 187 GLU A O 1
ATOM 1384 N N . PRO A 1 188 ? -17.264 5.144 18.343 1.00 70.69 188 PRO A N 1
ATOM 1385 C CA . PRO A 1 188 ? -17.588 5.261 19.752 1.00 70.69 188 PRO A CA 1
ATOM 1386 C C . PRO A 1 188 ? -19.104 5.413 19.924 1.00 70.69 188 PRO A C 1
ATOM 1388 O O . PRO A 1 188 ? -19.761 6.078 19.133 1.00 70.69 188 PRO A O 1
ATOM 1391 N N . ALA A 1 189 ? -19.664 4.792 20.961 1.00 61.88 189 ALA A N 1
ATOM 1392 C CA . ALA A 1 189 ? -21.105 4.585 21.148 1.00 61.88 189 ALA A CA 1
ATOM 1393 C C . ALA A 1 189 ? -21.953 5.856 21.425 1.00 61.88 189 ALA A C 1
ATOM 1395 O O . ALA A 1 189 ? -23.045 5.759 21.977 1.00 61.88 189 ALA A O 1
ATOM 1396 N N . ALA A 1 190 ? -21.492 7.048 21.056 1.00 54.88 190 ALA A N 1
ATOM 1397 C CA . ALA A 1 190 ? -22.158 8.311 21.349 1.00 54.88 190 ALA A CA 1
ATOM 1398 C C . ALA A 1 190 ? -22.912 8.846 20.119 1.00 54.88 190 ALA A C 1
ATOM 1400 O O . ALA A 1 190 ? -22.417 9.751 19.461 1.00 54.88 190 ALA A O 1
ATOM 1401 N N . ALA A 1 191 ? -24.082 8.264 19.811 1.00 49.97 191 ALA A N 1
ATOM 1402 C CA . ALA A 1 191 ? -25.145 8.894 18.993 1.00 49.97 191 ALA A CA 1
ATOM 1403 C C . ALA A 1 191 ? -26.432 8.051 18.838 1.00 49.97 191 ALA A C 1
ATOM 1405 O O . ALA A 1 191 ? -27.370 8.513 18.200 1.00 49.97 191 ALA A O 1
ATOM 1406 N N . MET A 1 192 ? -26.521 6.829 19.381 1.00 49.81 192 MET A N 1
ATOM 1407 C CA . MET A 1 192 ? -27.704 5.965 19.180 1.00 49.81 192 MET A CA 1
ATOM 1408 C C . MET A 1 192 ? -28.653 5.888 20.387 1.00 49.81 192 MET A C 1
ATOM 1410 O O . MET A 1 192 ? -29.559 5.061 20.403 1.00 49.81 192 MET A O 1
ATOM 1414 N N . ALA A 1 193 ? -28.462 6.741 21.396 1.00 49.62 193 ALA A N 1
ATOM 1415 C CA . ALA A 1 193 ? -29.303 6.778 22.591 1.00 49.62 193 ALA A CA 1
ATOM 1416 C C . ALA A 1 193 ? -29.531 8.216 23.086 1.00 49.62 193 ALA A C 1
ATOM 1418 O O . ALA A 1 193 ? -29.159 8.574 24.198 1.00 49.62 193 ALA A O 1
ATOM 1419 N N . ALA A 1 194 ? -30.159 9.045 22.256 1.00 46.41 194 ALA A N 1
ATOM 1420 C CA . ALA A 1 194 ? -31.127 10.003 22.773 1.00 46.41 194 ALA A CA 1
ATOM 1421 C C . ALA A 1 194 ? -32.495 9.507 22.282 1.00 46.41 194 ALA A C 1
ATOM 1423 O O . ALA A 1 194 ? -32.747 9.575 21.077 1.00 46.41 194 ALA A O 1
ATOM 1424 N N . PRO A 1 195 ? -33.347 8.918 23.144 1.00 53.00 195 PRO A N 1
ATOM 1425 C CA . PRO A 1 195 ? -34.712 8.625 22.746 1.00 53.00 195 PRO A CA 1
ATOM 1426 C C . PRO A 1 195 ? -35.375 9.941 22.341 1.00 53.00 195 PRO A C 1
ATOM 1428 O O . PRO A 1 195 ? -35.345 10.922 23.085 1.00 53.00 195 PRO A O 1
ATOM 1431 N N . ALA A 1 196 ? -35.959 9.960 21.146 1.00 51.22 196 ALA A N 1
ATOM 1432 C CA . ALA A 1 196 ? -36.897 10.987 20.732 1.00 51.22 196 ALA A CA 1
ATOM 1433 C C . ALA A 1 196 ? -38.160 10.866 21.602 1.00 51.22 196 ALA A C 1
ATOM 1435 O O . ALA A 1 196 ? -39.168 10.305 21.193 1.00 51.22 196 ALA A O 1
ATOM 1436 N N . SER A 1 197 ? -38.083 11.344 22.840 1.00 69.94 197 SER A N 1
ATOM 1437 C CA . SER A 1 197 ? -39.227 11.549 23.719 1.00 69.94 197 SER A CA 1
ATOM 1438 C C . SER A 1 197 ? -39.281 13.026 24.091 1.00 69.94 197 SER A C 1
ATOM 1440 O O . SER A 1 197 ? -38.846 13.408 25.173 1.00 69.94 197 SER A O 1
ATOM 1442 N N . ALA A 1 198 ? -39.750 13.852 23.153 1.00 53.91 198 ALA A N 1
ATOM 1443 C CA . ALA A 1 198 ? -40.410 15.131 23.422 1.00 53.91 198 ALA A CA 1
ATOM 1444 C C . ALA A 1 198 ? -40.865 15.780 22.103 1.00 53.91 198 ALA A C 1
ATOM 1446 O O . ALA A 1 198 ? -40.155 16.623 21.549 1.00 53.91 198 ALA A O 1
ATOM 1447 N N . ARG A 1 199 ? -42.044 15.391 21.612 1.00 47.47 199 ARG A N 1
ATOM 1448 C CA . ARG A 1 199 ? -43.164 16.295 21.293 1.00 47.47 199 ARG A CA 1
ATOM 1449 C C . ARG A 1 199 ? -44.353 15.501 20.780 1.00 47.47 199 ARG A C 1
ATOM 1451 O O . ARG A 1 199 ? -44.141 14.652 19.891 1.00 47.47 199 ARG A O 1
#

pLDDT: mean 81.18, std 15.74, range [46.25, 97.06]

Radius of gyration: 28.26 Å; chains: 1; bounding box: 74×34×98 Å